Protein AF-A0A1D3K9M8-F1 (afdb_monomer)

Radius of gyration: 17.29 Å; Cα contacts (8 Å, |Δi|>4): 312; chains: 1; bounding box: 45×42×39 Å

Mean predicted aligned error: 8.44 Å

Organism: NCBI:txid1295141

Foldseek 3Di:
DAADPVCVVVVVVLLVVQVVVCVVCVVVQVVAKAWAPVHPDDDDALFWWAWDDDPDDPFPRIFGFHAWEQLQAAPRTIWTWTFDFHDQTDTDIDGNIMIGTDDPVSCVSRVVRNPQPGRVNDDQQQADADPDPVRGDHDHYHYDDPPDDHQYDQQHWDWDWDQDPVRDIDIDIDGDD

Solvent-accessible surface area (backbone atoms only — not comparable to full-atom values): 10064 Å² total; per-residue (Å²): 83,71,52,56,79,84,55,40,60,60,49,53,51,49,51,47,53,54,50,50,50,45,60,77,43,34,80,63,45,60,68,62,35,26,53,34,90,76,60,86,41,82,82,55,82,45,40,45,29,33,55,48,99,61,102,64,66,79,78,79,30,47,29,26,32,62,31,34,34,40,42,68,10,50,62,42,15,43,24,37,32,27,36,18,59,10,57,66,27,42,81,43,82,43,48,67,47,39,28,36,65,55,52,74,71,59,42,66,70,52,49,74,46,14,59,81,56,41,60,94,70,55,74,64,86,75,40,50,60,70,96,41,78,90,51,51,44,68,62,44,81,33,74,66,61,90,88,64,74,54,51,49,48,76,76,30,75,47,80,47,76,48,70,48,99,87,69,50,75,49,78,47,77,47,69,41,115

Structure (mmCIF, N/CA/C/O backbone):
data_AF-A0A1D3K9M8-F1
#
_entry.id   AF-A0A1D3K9M8-F1
#
loop_
_atom_site.group_PDB
_atom_site.id
_atom_site.type_symbol
_atom_site.label_atom_id
_atom_site.label_alt_id
_atom_site.label_comp_id
_atom_site.label_asym_id
_atom_site.label_entity_id
_atom_site.label_seq_id
_atom_site.pdbx_PDB_ins_code
_atom_site.Cartn_x
_atom_site.Cartn_y
_atom_site.Cartn_z
_atom_site.occupancy
_atom_site.B_iso_or_equiv
_atom_site.auth_seq_id
_atom_site.auth_comp_id
_atom_site.auth_asym_id
_atom_site.auth_atom_id
_atom_site.pdbx_PDB_model_num
ATOM 1 N N . MET A 1 1 ? 12.596 -3.470 9.517 1.00 48.28 1 MET A N 1
ATOM 2 C CA . MET A 1 1 ? 13.861 -2.695 9.542 1.00 48.28 1 MET A CA 1
ATOM 3 C C . MET A 1 1 ? 14.079 -2.084 8.164 1.00 48.28 1 MET A C 1
ATOM 5 O O . MET A 1 1 ? 13.479 -2.602 7.225 1.00 48.28 1 MET A O 1
ATOM 9 N N . PRO A 1 2 ? 14.874 -1.007 8.024 1.00 55.50 2 PRO A N 1
ATOM 10 C CA . PRO A 1 2 ? 15.234 -0.465 6.712 1.00 55.50 2 PRO A CA 1
ATOM 11 C C . PRO A 1 2 ? 15.871 -1.544 5.822 1.00 55.50 2 PRO A C 1
ATOM 13 O O . PRO A 1 2 ? 16.313 -2.582 6.325 1.00 55.50 2 PRO A O 1
ATOM 16 N N . LEU A 1 3 ? 15.891 -1.309 4.510 1.00 60.62 3 LEU A N 1
ATOM 17 C CA . LEU A 1 3 ? 16.725 -2.090 3.597 1.00 60.62 3 LEU A CA 1
ATOM 18 C C . LEU A 1 3 ? 18.196 -1.991 4.039 1.00 60.62 3 LEU A C 1
ATOM 20 O O . LEU A 1 3 ? 18.589 -1.012 4.677 1.00 60.62 3 LEU A O 1
ATOM 24 N N . ASP A 1 4 ? 18.988 -3.016 3.724 1.00 65.19 4 ASP A N 1
ATOM 25 C CA . ASP A 1 4 ? 20.449 -2.931 3.823 1.00 65.19 4 ASP A CA 1
ATOM 26 C C . ASP A 1 4 ? 20.938 -1.727 2.996 1.00 65.19 4 ASP A C 1
ATOM 28 O O . ASP A 1 4 ? 20.401 -1.465 1.916 1.00 65.19 4 ASP A O 1
ATOM 32 N N . GLU A 1 5 ? 21.940 -0.993 3.489 1.00 60.84 5 GLU A N 1
ATOM 33 C CA . GLU A 1 5 ? 22.517 0.173 2.808 1.00 60.84 5 GLU A CA 1
ATOM 34 C C . GLU A 1 5 ? 22.976 -0.155 1.380 1.00 60.84 5 GLU A C 1
ATOM 36 O O . GLU A 1 5 ? 22.892 0.702 0.502 1.00 60.84 5 GLU A O 1
ATOM 41 N N . THR A 1 6 ? 23.388 -1.402 1.123 1.00 64.44 6 THR A N 1
ATOM 42 C CA . THR A 1 6 ? 23.792 -1.860 -0.219 1.00 64.44 6 THR A CA 1
ATOM 43 C C . THR A 1 6 ? 22.633 -1.973 -1.213 1.00 64.44 6 THR A C 1
ATOM 45 O O . THR A 1 6 ? 22.817 -1.642 -2.379 1.00 64.44 6 THR A O 1
ATOM 48 N N . ASN A 1 7 ? 21.430 -2.339 -0.763 1.00 76.12 7 ASN A N 1
ATOM 49 C CA . ASN A 1 7 ? 20.249 -2.477 -1.631 1.00 76.12 7 ASN A CA 1
ATOM 50 C C . ASN A 1 7 ? 19.388 -1.204 -1.660 1.00 76.12 7 ASN A C 1
ATOM 52 O O . ASN A 1 7 ? 18.469 -1.078 -2.467 1.00 76.12 7 ASN A O 1
ATOM 56 N N . GLN A 1 8 ? 19.660 -0.253 -0.766 1.00 80.12 8 GLN A N 1
ATOM 57 C CA . GLN A 1 8 ? 18.887 0.979 -0.643 1.00 80.12 8 GLN A CA 1
ATOM 58 C C . GLN A 1 8 ? 19.004 1.860 -1.894 1.00 80.12 8 GLN A C 1
ATOM 60 O O . GLN A 1 8 ? 17.992 2.373 -2.359 1.00 80.12 8 GLN A O 1
ATOM 65 N N . ALA A 1 9 ? 20.209 2.018 -2.452 1.00 85.25 9 ALA A N 1
ATOM 66 C CA . ALA A 1 9 ? 20.423 2.860 -3.631 1.00 85.25 9 ALA A CA 1
ATOM 67 C C . ALA A 1 9 ? 19.705 2.307 -4.874 1.00 85.25 9 ALA A C 1
ATOM 69 O O . ALA A 1 9 ? 19.047 3.059 -5.589 1.00 85.25 9 ALA A O 1
ATOM 70 N N . GLU A 1 10 ? 19.772 0.990 -5.085 1.00 88.38 10 GLU A N 1
ATOM 71 C CA . GLU A 1 10 ? 19.070 0.312 -6.181 1.00 88.38 10 GLU A CA 1
ATOM 72 C C . GLU A 1 10 ? 17.550 0.433 -6.030 1.00 88.38 10 GLU A C 1
ATOM 74 O O . GLU A 1 10 ? 16.840 0.703 -6.999 1.00 88.38 10 GLU A O 1
ATOM 79 N N . PHE A 1 11 ? 17.039 0.298 -4.801 1.00 87.38 11 PHE A N 1
ATOM 80 C CA . PHE A 1 11 ? 15.617 0.482 -4.528 1.00 87.38 11 PHE A CA 1
ATOM 81 C C . PHE A 1 11 ? 15.156 1.922 -4.764 1.00 87.38 11 PHE A C 1
ATOM 83 O O . PHE A 1 11 ? 14.068 2.137 -5.294 1.00 87.38 11 PHE A O 1
ATOM 90 N N . ASP A 1 12 ? 15.967 2.910 -4.386 1.00 86.75 12 ASP A N 1
ATOM 91 C CA . ASP A 1 12 ? 15.656 4.325 -4.596 1.00 86.75 12 ASP A CA 1
ATOM 92 C C . ASP A 1 12 ? 15.648 4.677 -6.095 1.00 86.75 12 ASP A C 1
ATOM 94 O O . ASP A 1 12 ? 14.773 5.419 -6.561 1.00 86.75 12 ASP A O 1
ATOM 98 N N . GLU A 1 13 ? 16.571 4.103 -6.872 1.00 89.56 13 GLU A N 1
ATOM 99 C CA . GLU A 1 13 ? 16.583 4.234 -8.330 1.00 89.56 13 GLU A CA 1
ATOM 100 C C . GLU A 1 13 ? 15.340 3.588 -8.953 1.00 89.56 13 GLU A C 1
ATOM 102 O O . GLU A 1 13 ? 14.622 4.244 -9.711 1.00 89.56 13 GLU A O 1
ATOM 107 N N . LEU A 1 14 ? 15.016 2.348 -8.574 1.00 90.88 14 LEU A N 1
ATOM 108 C CA . LEU A 1 14 ? 13.815 1.653 -9.041 1.00 90.88 14 LEU A CA 1
ATOM 109 C C . LEU A 1 14 ? 12.536 2.416 -8.673 1.00 90.88 14 LEU A C 1
ATOM 111 O O . LEU A 1 14 ? 11.644 2.593 -9.502 1.00 90.88 14 LEU A O 1
ATOM 115 N N . HIS A 1 15 ? 12.446 2.916 -7.442 1.00 90.12 15 HIS A N 1
ATOM 116 C CA . HIS A 1 15 ? 11.332 3.748 -7.001 1.00 90.12 15 HIS A CA 1
ATOM 117 C C . HIS A 1 15 ? 11.178 4.991 -7.886 1.00 90.12 15 HIS A C 1
ATOM 119 O O . HIS A 1 15 ? 10.057 5.347 -8.258 1.00 90.12 15 HIS A O 1
ATOM 125 N N . THR A 1 16 ? 12.292 5.641 -8.232 1.00 89.56 16 THR A N 1
ATOM 126 C CA . THR A 1 16 ? 12.304 6.802 -9.128 1.00 89.56 16 THR A CA 1
ATOM 127 C C . THR A 1 16 ? 11.816 6.417 -10.522 1.00 89.56 16 THR A C 1
ATOM 129 O O . THR A 1 16 ? 10.932 7.081 -11.054 1.00 89.56 16 THR A O 1
ATOM 132 N N . GLN A 1 17 ? 12.292 5.302 -11.083 1.00 93.06 17 GLN A N 1
ATOM 133 C CA . GLN A 1 17 ? 11.834 4.803 -12.385 1.00 93.06 17 GLN A CA 1
ATOM 134 C C . GLN A 1 17 ? 10.319 4.539 -12.400 1.00 93.06 17 GLN A C 1
ATOM 136 O O . GLN A 1 17 ? 9.623 4.993 -13.306 1.00 93.06 17 GLN A O 1
ATOM 141 N N . ILE A 1 18 ? 9.787 3.876 -11.367 1.00 93.44 18 ILE A N 1
ATOM 142 C CA . ILE A 1 18 ? 8.344 3.618 -11.228 1.00 93.44 18 ILE A CA 1
ATOM 143 C C . ILE A 1 18 ? 7.564 4.932 -11.076 1.00 93.44 18 ILE A C 1
ATOM 145 O O . ILE A 1 18 ? 6.477 5.084 -11.633 1.00 93.44 18 ILE A O 1
ATOM 149 N N . HIS A 1 19 ? 8.095 5.896 -10.318 1.00 91.44 19 HIS A N 1
ATOM 150 C CA . HIS A 1 19 ? 7.472 7.209 -10.163 1.00 91.44 19 HIS A CA 1
ATOM 151 C C . HIS A 1 19 ? 7.347 7.940 -11.502 1.00 91.44 19 HIS A C 1
ATOM 153 O O . HIS A 1 19 ? 6.254 8.393 -11.843 1.00 91.44 19 HIS A O 1
ATOM 159 N N . GLU A 1 20 ? 8.440 8.018 -12.259 1.00 92.38 20 GLU A N 1
ATOM 160 C CA . GLU A 1 20 ? 8.474 8.663 -13.572 1.00 92.38 20 GLU A CA 1
ATOM 161 C C . GLU A 1 20 ? 7.566 7.944 -14.576 1.00 92.38 20 GLU A C 1
ATOM 163 O O . GLU A 1 20 ? 6.834 8.601 -15.312 1.00 92.38 20 GLU A O 1
ATOM 168 N N . ALA A 1 21 ? 7.522 6.608 -14.560 1.00 94.19 21 ALA A N 1
ATOM 169 C CA . ALA A 1 21 ? 6.607 5.834 -15.400 1.00 94.19 21 ALA A CA 1
ATOM 170 C C . ALA A 1 21 ? 5.132 6.138 -15.082 1.00 94.19 21 ALA A C 1
ATOM 172 O O . ALA A 1 21 ? 4.327 6.375 -15.984 1.00 94.19 21 ALA A O 1
ATOM 173 N N . ILE A 1 22 ? 4.770 6.205 -13.795 1.00 92.62 22 ILE A N 1
ATOM 174 C CA . ILE A 1 22 ? 3.417 6.602 -13.375 1.00 92.62 22 ILE A CA 1
ATOM 175 C C . ILE A 1 22 ? 3.104 8.035 -13.805 1.00 92.62 22 ILE A C 1
ATOM 177 O O . ILE A 1 22 ? 1.968 8.314 -14.184 1.00 92.62 22 ILE A O 1
ATOM 181 N N . HIS A 1 23 ? 4.080 8.941 -13.735 1.00 91.38 23 HIS A N 1
ATOM 182 C CA . HIS A 1 23 ? 3.896 10.328 -14.144 1.00 91.38 23 HIS A CA 1
ATOM 183 C C . HIS A 1 23 ? 3.704 10.458 -15.661 1.00 91.38 23 HIS A C 1
ATOM 185 O O . HIS A 1 23 ? 2.782 11.147 -16.100 1.00 91.38 23 HIS A O 1
ATOM 191 N N . ALA A 1 24 ? 4.518 9.758 -16.453 1.00 94.50 24 ALA A N 1
ATOM 192 C CA . ALA A 1 24 ? 4.426 9.739 -17.910 1.00 94.50 24 ALA A CA 1
ATOM 193 C C . ALA A 1 24 ? 3.059 9.227 -18.396 1.00 94.50 24 ALA A C 1
ATOM 195 O O . ALA A 1 24 ? 2.466 9.818 -19.297 1.00 94.50 24 ALA A O 1
ATOM 196 N N . ASP A 1 25 ? 2.522 8.197 -17.735 1.00 94.00 25 ASP A N 1
ATOM 197 C CA . ASP A 1 25 ? 1.236 7.576 -18.073 1.00 94.00 25 ASP A CA 1
ATOM 198 C C . ASP A 1 25 ? 0.101 7.974 -17.110 1.00 94.00 25 ASP A C 1
ATOM 200 O O . ASP A 1 25 ? -0.849 7.210 -16.899 1.00 94.00 25 ASP A O 1
ATOM 204 N N . HIS A 1 26 ? 0.172 9.168 -16.507 1.00 90.00 26 HIS A N 1
ATOM 205 C CA . HIS A 1 26 ? -0.709 9.568 -15.402 1.00 90.00 26 HIS A CA 1
ATOM 206 C C . HIS A 1 26 ? -2.202 9.387 -15.701 1.00 90.00 26 HIS A C 1
ATOM 208 O O . HIS A 1 26 ? -2.918 8.810 -14.888 1.00 90.00 26 HIS A O 1
ATOM 214 N N . GLU A 1 27 ? -2.682 9.814 -16.870 1.00 90.25 27 GLU A N 1
ATOM 215 C CA . GLU A 1 27 ? -4.104 9.706 -17.234 1.00 90.25 27 GLU A CA 1
ATOM 216 C C . GLU A 1 27 ? -4.606 8.252 -17.222 1.00 90.25 27 GLU A C 1
ATOM 218 O O . GLU A 1 27 ? -5.734 7.964 -16.814 1.00 90.25 27 GLU A O 1
ATOM 223 N N . ILE A 1 28 ? -3.746 7.312 -17.615 1.00 91.62 28 ILE A N 1
ATOM 224 C CA . ILE A 1 28 ? -4.062 5.883 -17.654 1.00 91.62 28 ILE A CA 1
ATOM 225 C C . ILE A 1 28 ? -3.899 5.259 -16.267 1.00 91.62 28 ILE A C 1
ATOM 227 O O . ILE A 1 28 ? -4.730 4.445 -15.858 1.00 91.62 28 ILE A O 1
ATOM 231 N N . ARG A 1 29 ? -2.848 5.629 -15.526 1.00 90.94 29 ARG A N 1
ATOM 232 C CA . ARG A 1 29 ? -2.549 5.068 -14.199 1.00 90.94 29 ARG A CA 1
ATOM 233 C C . ARG A 1 29 ? -3.500 5.597 -13.122 1.00 90.94 29 ARG A C 1
ATOM 235 O O . ARG A 1 29 ? -3.929 4.814 -12.278 1.00 90.94 29 ARG A O 1
ATOM 242 N N . TRP A 1 30 ? -3.909 6.867 -13.184 1.00 88.88 30 TRP A N 1
ATOM 243 C CA . TRP A 1 30 ? -4.901 7.485 -12.288 1.00 88.88 30 TRP A CA 1
ATOM 244 C C . TRP A 1 30 ? -6.249 6.769 -12.367 1.00 88.88 30 TRP A C 1
ATOM 246 O O . TRP A 1 30 ? -6.792 6.347 -11.343 1.00 88.88 30 TRP A O 1
ATOM 256 N N . MET A 1 31 ? -6.690 6.537 -13.610 1.00 89.69 31 MET A N 1
ATOM 257 C CA . MET A 1 31 ? -7.368 5.328 -14.072 1.00 89.69 31 MET A CA 1
ATOM 258 C C . MET A 1 31 ? -7.638 4.279 -13.005 1.00 89.69 31 MET A C 1
ATOM 260 O O . MET A 1 31 ? -8.760 4.045 -12.583 1.00 89.69 31 MET A O 1
ATOM 264 N N . GLN A 1 32 ? -6.550 3.623 -12.624 1.00 90.19 32 GLN A N 1
ATOM 265 C CA . GLN A 1 32 ? -6.484 2.338 -11.949 1.00 90.19 32 GLN A CA 1
ATOM 266 C C . GLN A 1 32 ? -6.299 2.455 -10.442 1.00 90.19 32 GLN A C 1
ATOM 268 O O . GLN A 1 32 ? -6.230 1.435 -9.764 1.00 90.19 32 GLN A O 1
ATOM 273 N N . THR A 1 33 ? -6.234 3.677 -9.921 1.00 91.69 33 THR A N 1
ATOM 274 C CA . THR A 1 33 ? -5.966 3.901 -8.506 1.00 91.69 33 THR A CA 1
ATOM 275 C C . THR A 1 33 ? -7.029 3.291 -7.596 1.00 91.69 33 THR A C 1
ATOM 277 O O . THR A 1 33 ? -8.213 3.199 -7.935 1.00 91.69 33 THR A O 1
ATOM 280 N N . VAL A 1 34 ? -6.577 2.879 -6.414 1.00 91.81 34 VAL A N 1
ATOM 281 C CA . VAL A 1 34 ? -7.414 2.431 -5.296 1.00 91.81 34 VAL A CA 1
ATOM 282 C C . VAL A 1 34 ? -7.214 3.366 -4.102 1.00 91.81 34 VAL A C 1
ATOM 284 O O . VAL A 1 34 ? -6.236 4.116 -4.034 1.00 91.81 34 VAL A O 1
ATOM 287 N N . GLY A 1 35 ? -8.148 3.345 -3.154 1.00 87.00 35 GLY A N 1
ATOM 288 C CA . GLY A 1 35 ? -8.148 4.264 -2.014 1.00 87.00 35 GLY A CA 1
ATOM 289 C C . GLY A 1 35 ? -8.643 5.671 -2.369 1.00 87.00 35 GLY A C 1
ATOM 290 O O . GLY A 1 35 ? -9.438 5.860 -3.292 1.00 87.00 35 GLY A O 1
ATOM 291 N N . GLY A 1 36 ? -8.200 6.665 -1.597 1.00 77.06 36 GLY A N 1
ATOM 292 C CA . GLY A 1 36 ? -8.679 8.046 -1.681 1.00 77.06 36 GLY A CA 1
ATOM 293 C C . GLY A 1 36 ? -10.159 8.219 -1.306 1.00 77.06 36 GLY A C 1
ATOM 294 O O . GLY A 1 36 ? -10.829 7.300 -0.838 1.00 77.06 36 GLY A O 1
ATOM 295 N N . PHE A 1 37 ? -10.689 9.427 -1.516 1.00 60.97 37 PHE A N 1
ATOM 296 C CA . PHE A 1 37 ? -12.097 9.747 -1.233 1.00 60.97 37 PHE A CA 1
ATOM 297 C C . PHE A 1 37 ? -13.076 9.249 -2.307 1.00 60.97 37 PHE A C 1
ATOM 299 O O . PHE A 1 37 ? -14.275 9.171 -2.051 1.00 60.97 37 PHE A O 1
ATOM 306 N N . SER A 1 38 ? -12.595 8.923 -3.512 1.00 53.56 38 SER A N 1
ATOM 307 C CA . SER A 1 38 ? -13.452 8.586 -4.655 1.00 53.56 38 SER A CA 1
ATOM 308 C C . SER A 1 38 ? -13.837 7.105 -4.735 1.00 53.56 38 SER A C 1
ATOM 310 O O . SER A 1 38 ? -14.832 6.810 -5.389 1.00 53.56 38 SER A O 1
ATOM 312 N N . GLY A 1 39 ? -13.114 6.191 -4.070 1.00 56.97 39 GLY A N 1
ATOM 313 C CA . GLY A 1 39 ? -13.569 4.845 -3.671 1.00 56.97 39 GLY A CA 1
ATOM 314 C C . GLY A 1 39 ? -14.194 3.929 -4.736 1.00 56.97 39 GLY A C 1
ATOM 315 O O . GLY A 1 39 ? -14.840 2.949 -4.379 1.00 56.97 39 GLY A O 1
ATOM 316 N N . ARG A 1 40 ? -14.057 4.209 -6.039 1.00 64.75 40 ARG A N 1
ATOM 317 C CA . ARG A 1 40 ? -14.766 3.442 -7.084 1.00 64.75 40 ARG A CA 1
ATOM 318 C C . ARG A 1 40 ? -14.198 2.040 -7.308 1.00 64.75 40 ARG A C 1
ATOM 320 O O . ARG A 1 40 ? -14.829 1.250 -8.003 1.00 64.75 40 ARG A O 1
ATOM 327 N N . ARG A 1 41 ? -13.004 1.747 -6.787 1.00 84.06 41 ARG A N 1
ATOM 328 C CA . ARG A 1 41 ? -12.267 0.503 -7.032 1.00 84.06 41 ARG A CA 1
ATOM 329 C C . ARG A 1 41 ? -11.736 -0.051 -5.725 1.00 84.06 41 ARG A C 1
ATOM 331 O O . ARG A 1 41 ? -11.208 0.699 -4.906 1.00 84.06 41 ARG A O 1
ATOM 338 N N . MET A 1 42 ? -11.883 -1.360 -5.569 1.00 88.69 42 MET A N 1
ATOM 339 C CA . MET A 1 42 ? -11.387 -2.089 -4.412 1.00 88.69 42 MET A CA 1
ATOM 340 C C . MET A 1 42 ? -10.045 -2.741 -4.752 1.00 88.69 42 MET A C 1
ATOM 342 O O . MET A 1 42 ? -9.887 -3.232 -5.872 1.00 88.69 42 MET A O 1
ATOM 346 N N . PRO A 1 43 ? -9.081 -2.730 -3.822 1.00 94.06 43 PRO A N 1
ATOM 347 C CA . PRO A 1 43 ? -7.828 -3.451 -3.987 1.00 94.06 43 PRO A CA 1
ATOM 348 C C . PRO A 1 43 ? -8.050 -4.961 -3.882 1.00 94.06 43 PRO A C 1
ATOM 350 O O . PRO A 1 43 ? -9.072 -5.423 -3.374 1.00 94.06 43 PRO A O 1
ATOM 353 N N . GLU A 1 44 ? -7.036 -5.718 -4.284 1.00 95.12 44 GLU A N 1
ATOM 354 C CA . GLU A 1 44 ? -6.942 -7.155 -4.026 1.00 95.12 44 GLU A CA 1
ATOM 355 C C . GLU A 1 44 ? -5.940 -7.425 -2.899 1.00 95.12 44 GLU A C 1
ATOM 357 O O . GLU A 1 44 ? -4.989 -6.661 -2.694 1.00 95.12 44 GLU A O 1
ATOM 362 N N . GLN A 1 45 ? -6.150 -8.506 -2.146 1.00 95.88 45 GLN A N 1
ATOM 363 C CA . GLN A 1 45 ? -5.215 -8.909 -1.099 1.00 95.88 45 GLN A CA 1
ATOM 364 C C . GLN A 1 45 ? -3.883 -9.312 -1.734 1.00 95.88 45 GLN A C 1
ATOM 366 O O . GLN A 1 45 ? -3.855 -10.095 -2.678 1.00 95.88 45 GLN A O 1
ATOM 371 N N . GLY A 1 46 ? -2.780 -8.755 -1.234 1.00 96.69 46 GLY A N 1
ATOM 372 C CA . GLY A 1 46 ? -1.448 -8.961 -1.803 1.00 96.69 46 GLY A CA 1
ATOM 373 C C . GLY A 1 46 ? -1.122 -8.094 -3.021 1.00 96.69 46 GLY A C 1
ATOM 374 O O . GLY A 1 46 ? -0.015 -8.193 -3.545 1.00 96.69 46 GLY A O 1
ATOM 375 N N . MET A 1 47 ? -2.031 -7.217 -3.461 1.00 97.12 47 MET A N 1
ATOM 376 C CA . MET A 1 47 ? -1.764 -6.289 -4.561 1.00 97.12 47 MET A CA 1
ATOM 377 C C . MET A 1 47 ? -0.588 -5.373 -4.211 1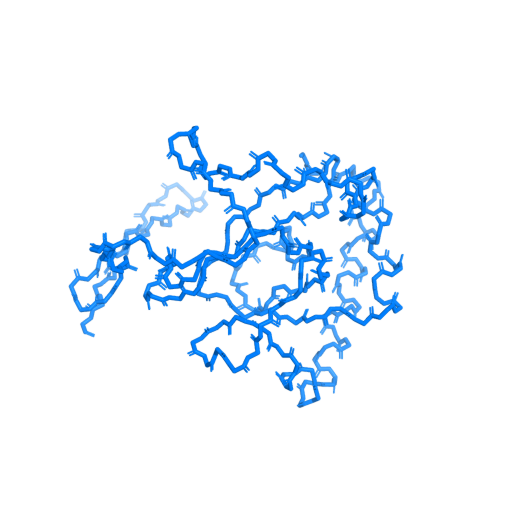.00 97.12 47 MET A C 1
ATOM 379 O O . MET A 1 47 ? -0.632 -4.669 -3.204 1.00 97.12 47 MET A O 1
ATOM 383 N N . PHE A 1 48 ? 0.443 -5.348 -5.053 1.00 97.00 48 PHE A N 1
ATOM 384 C CA . PHE A 1 48 ? 1.537 -4.389 -4.931 1.00 97.00 48 PHE A CA 1
ATOM 385 C C . PHE A 1 48 ? 1.091 -3.012 -5.413 1.00 97.00 48 PHE A C 1
ATOM 387 O O . PHE A 1 48 ? 0.489 -2.862 -6.478 1.00 97.00 48 PHE A O 1
ATOM 394 N N . VAL A 1 49 ? 1.404 -1.996 -4.621 1.00 95.56 49 VAL A N 1
ATOM 395 C CA . VAL A 1 49 ? 1.009 -0.619 -4.864 1.00 95.56 49 VAL A CA 1
ATOM 396 C C . VAL A 1 49 ? 2.139 0.347 -4.536 1.00 95.56 49 VAL A C 1
ATOM 398 O O . VAL A 1 49 ? 2.957 0.117 -3.641 1.00 95.56 49 VAL A O 1
ATOM 401 N N . LYS A 1 50 ? 2.119 1.486 -5.223 1.00 93.31 50 LYS A N 1
ATOM 402 C CA . LYS A 1 50 ? 2.854 2.685 -4.843 1.00 93.31 50 LYS A CA 1
ATOM 403 C C . LYS A 1 50 ? 1.891 3.713 -4.253 1.00 93.31 50 LYS A C 1
ATOM 405 O O . LYS A 1 50 ? 0.883 4.063 -4.865 1.00 93.31 50 LYS A O 1
ATOM 410 N N . THR A 1 51 ? 2.213 4.260 -3.091 1.00 89.00 51 THR A N 1
ATOM 411 C CA . THR A 1 51 ? 1.498 5.391 -2.504 1.00 89.00 51 THR A CA 1
ATOM 412 C C . THR A 1 51 ? 1.596 6.607 -3.427 1.00 89.00 51 THR A C 1
ATOM 414 O O . THR A 1 51 ? 2.673 6.933 -3.953 1.00 89.00 51 THR A O 1
ATOM 417 N N . GLY A 1 52 ? 0.477 7.303 -3.604 1.00 76.62 52 GLY A N 1
ATOM 418 C CA . GLY A 1 52 ? 0.420 8.596 -4.275 1.00 76.62 52 GLY A CA 1
ATOM 419 C C . GLY A 1 52 ? 1.237 9.671 -3.551 1.00 76.62 52 GLY A C 1
ATOM 420 O O . GLY A 1 52 ? 1.812 9.402 -2.495 1.00 76.62 52 GLY A O 1
ATOM 421 N N . PRO A 1 53 ? 1.328 10.882 -4.121 1.00 64.06 53 PRO A N 1
ATOM 422 C CA . PRO A 1 53 ? 2.145 11.951 -3.563 1.00 64.06 53 PRO A CA 1
ATOM 423 C C . PRO A 1 53 ? 1.701 12.289 -2.134 1.00 64.06 53 PRO A C 1
ATOM 425 O O . PRO A 1 53 ? 0.580 12.731 -1.896 1.00 64.06 53 PRO A O 1
ATOM 428 N N . HIS A 1 54 ? 2.600 12.079 -1.179 1.00 62.06 54 HIS A N 1
ATOM 429 C CA . HIS A 1 54 ? 2.519 12.588 0.184 1.00 62.06 54 HIS A CA 1
ATOM 430 C C . HIS A 1 54 ? 3.890 13.174 0.523 1.00 62.06 54 HIS A C 1
ATOM 432 O O . HIS A 1 54 ? 4.904 12.701 0.018 1.00 62.06 54 HIS A O 1
ATOM 438 N N . GLY A 1 55 ? 3.936 14.247 1.314 1.00 44.62 55 GLY A N 1
ATOM 439 C CA . GLY A 1 55 ? 5.171 15.002 1.588 1.00 44.62 55 GLY A CA 1
ATOM 440 C C . GLY A 1 55 ? 6.223 14.261 2.430 1.00 44.62 55 GLY A C 1
ATOM 441 O O . GLY A 1 55 ? 7.094 14.909 3.003 1.00 44.62 55 GLY A O 1
ATOM 442 N N . GLY A 1 56 ? 6.111 12.936 2.569 1.00 49.75 56 GLY A N 1
ATOM 443 C CA . GLY A 1 56 ? 6.978 12.084 3.374 1.00 49.75 56 GLY A CA 1
ATOM 444 C C . GLY A 1 56 ? 8.067 11.369 2.570 1.00 49.75 56 GLY A C 1
ATOM 445 O O . GLY A 1 56 ? 8.079 11.363 1.342 1.00 49.75 56 GLY A O 1
ATOM 446 N N . SER A 1 57 ? 9.001 10.763 3.306 1.00 53.75 57 SER A N 1
ATOM 447 C CA . SER A 1 57 ? 10.137 9.987 2.791 1.00 53.75 57 SER A CA 1
ATOM 448 C C . SER A 1 57 ? 9.732 8.969 1.712 1.00 53.75 57 SER A C 1
ATOM 450 O O . SER A 1 57 ? 8.704 8.308 1.840 1.00 53.75 57 SER A O 1
ATOM 452 N N . MET A 1 58 ? 10.597 8.755 0.707 1.00 61.91 58 MET A N 1
ATOM 453 C CA . MET A 1 58 ? 10.485 7.630 -0.245 1.00 61.91 58 MET A CA 1
ATOM 454 C C . MET A 1 58 ? 10.446 6.264 0.469 1.00 61.91 58 MET A C 1
ATOM 456 O O . MET A 1 58 ? 9.971 5.270 -0.076 1.00 61.91 58 MET A O 1
ATOM 460 N N . ARG A 1 59 ? 10.909 6.211 1.724 1.00 61.50 59 ARG A N 1
ATOM 461 C CA . ARG A 1 59 ? 10.819 5.036 2.589 1.00 61.50 59 ARG A CA 1
ATOM 462 C C . ARG A 1 59 ? 9.359 4.787 2.969 1.00 61.50 59 ARG A C 1
ATOM 464 O O . ARG A 1 59 ? 8.754 5.582 3.680 1.00 61.50 59 ARG A O 1
ATOM 471 N N . GLY A 1 60 ? 8.817 3.652 2.534 1.00 72.44 60 GLY A N 1
ATOM 472 C CA . GLY A 1 60 ? 7.423 3.282 2.799 1.00 72.44 60 GLY A CA 1
ATOM 473 C C . GLY A 1 60 ? 6.433 3.779 1.745 1.00 72.44 60 GLY A C 1
ATOM 474 O O . GLY A 1 60 ? 5.254 3.951 2.044 1.00 72.44 60 GLY A O 1
ATOM 475 N N . SER A 1 61 ? 6.893 4.019 0.514 1.00 84.12 61 SER A N 1
ATOM 476 C CA . SER A 1 61 ? 6.016 4.378 -0.603 1.00 84.12 61 SER A CA 1
ATOM 477 C C . SER A 1 61 ? 5.603 3.189 -1.474 1.00 84.12 61 SER A C 1
ATOM 479 O O . SER A 1 61 ? 4.580 3.274 -2.137 1.00 84.12 61 SER A O 1
ATOM 481 N N . ILE A 1 62 ? 6.348 2.080 -1.481 1.00 91.31 62 ILE A N 1
ATOM 482 C CA . ILE A 1 62 ? 5.999 0.855 -2.223 1.00 91.31 62 ILE A CA 1
ATOM 483 C C . ILE A 1 62 ? 5.766 -0.284 -1.236 1.00 91.31 62 ILE A C 1
ATOM 485 O O . ILE A 1 62 ? 6.558 -0.491 -0.312 1.00 91.31 62 ILE A O 1
ATOM 489 N N . GLY A 1 63 ? 4.667 -1.008 -1.411 1.00 93.69 63 GLY A N 1
ATOM 490 C CA . GLY A 1 63 ? 4.276 -2.120 -0.552 1.00 93.69 63 GLY A CA 1
ATOM 491 C C . GLY A 1 63 ? 3.162 -2.952 -1.167 1.00 93.69 63 GLY A C 1
ATOM 492 O O . GLY A 1 63 ? 2.616 -2.579 -2.199 1.00 93.69 63 GLY A O 1
ATOM 493 N N . TRP A 1 64 ? 2.802 -4.060 -0.531 1.00 96.06 64 TRP A N 1
ATOM 494 C CA . TRP A 1 64 ? 1.632 -4.853 -0.907 1.00 96.06 64 TRP A CA 1
ATOM 495 C C . TRP A 1 64 ? 0.508 -4.728 0.127 1.00 96.06 64 TRP A C 1
ATOM 497 O O . TRP A 1 64 ? 0.762 -4.533 1.319 1.00 96.06 64 TRP A O 1
ATOM 507 N N . VAL A 1 65 ? -0.748 -4.795 -0.327 1.00 96.81 65 VAL A N 1
ATOM 508 C CA . VAL A 1 65 ? -1.934 -4.584 0.520 1.00 96.81 65 VAL A CA 1
ATOM 509 C C . VAL A 1 65 ? -2.216 -5.822 1.372 1.00 96.81 65 VAL A C 1
ATOM 511 O O . VAL A 1 65 ? -2.629 -6.859 0.858 1.00 96.81 65 VAL A O 1
ATOM 514 N N . ALA A 1 66 ? -2.038 -5.712 2.687 1.00 96.00 66 ALA A N 1
ATOM 515 C CA . ALA A 1 66 ? -2.295 -6.801 3.628 1.00 96.00 66 ALA A CA 1
ATOM 516 C C . ALA A 1 66 ? -3.766 -6.860 4.069 1.00 96.00 66 ALA A C 1
ATOM 518 O O . ALA 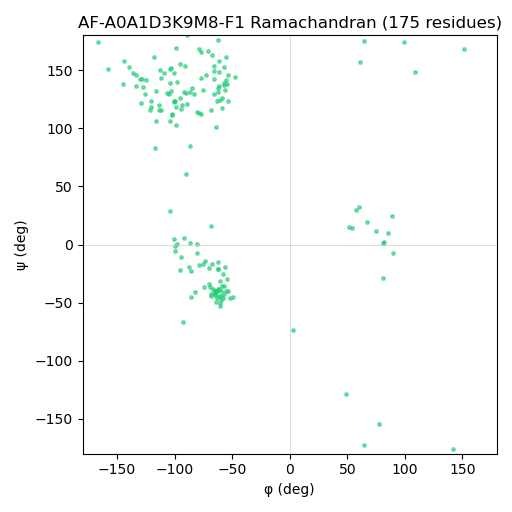A 1 66 ? -4.381 -7.928 4.117 1.00 96.00 66 ALA A O 1
ATOM 519 N N . GLN A 1 67 ? -4.330 -5.693 4.390 1.00 96.69 67 GLN A N 1
ATOM 520 C CA . GLN A 1 67 ? -5.682 -5.527 4.923 1.00 96.69 67 GLN A CA 1
ATOM 521 C C . GLN A 1 67 ? -6.178 -4.103 4.656 1.00 96.69 67 GLN A C 1
ATOM 523 O O . GLN A 1 67 ? -5.390 -3.159 4.624 1.00 96.69 67 GLN A O 1
ATOM 528 N N . VAL A 1 68 ? -7.490 -3.938 4.518 1.00 95.31 68 VAL A N 1
ATOM 529 C CA . VAL A 1 68 ? -8.166 -2.646 4.406 1.00 95.31 68 VAL A CA 1
ATOM 530 C C . VAL A 1 68 ? -9.314 -2.592 5.404 1.00 95.31 68 VAL A C 1
ATOM 532 O O . VAL A 1 68 ? -10.235 -3.405 5.367 1.00 95.31 68 VAL A O 1
ATOM 535 N N . ARG A 1 69 ? -9.284 -1.600 6.293 1.00 93.69 69 ARG A N 1
ATOM 536 C CA . ARG A 1 69 ? -10.392 -1.300 7.204 1.00 93.69 69 ARG A CA 1
ATOM 537 C C . ARG A 1 69 ? -11.189 -0.141 6.618 1.00 93.69 69 ARG A C 1
ATOM 539 O O . ARG A 1 69 ? -10.743 1.009 6.643 1.00 93.69 69 ARG A O 1
ATOM 546 N N . LEU A 1 70 ? -12.330 -0.463 6.025 1.00 90.94 70 LEU A N 1
ATOM 547 C CA . LEU A 1 70 ? -13.169 0.468 5.278 1.00 90.94 70 LEU A CA 1
ATOM 548 C C . LEU A 1 70 ? -13.673 1.574 6.200 1.00 90.94 70 LEU A C 1
ATOM 550 O O . LEU A 1 70 ? -14.086 1.292 7.320 1.00 90.94 70 LEU A O 1
ATOM 554 N N . LYS A 1 71 ? -13.609 2.828 5.741 1.00 88.44 71 LYS A N 1
ATOM 555 C CA . LYS A 1 71 ? -14.070 4.041 6.453 1.00 88.44 71 LYS A CA 1
ATOM 556 C C . LYS A 1 71 ? -13.508 4.259 7.866 1.00 88.44 71 LYS A C 1
ATOM 558 O O . LYS A 1 71 ? -14.006 5.103 8.607 1.00 88.44 71 LYS A O 1
ATOM 563 N N . GLN A 1 72 ? -12.453 3.536 8.236 1.00 88.94 72 GLN A N 1
ATOM 564 C CA . GLN A 1 72 ? -11.830 3.591 9.563 1.00 88.94 72 GLN A CA 1
ATOM 565 C C . GLN A 1 72 ? -10.548 4.445 9.601 1.00 88.94 72 GLN A C 1
ATOM 567 O O . GLN A 1 72 ? -9.860 4.497 10.622 1.00 88.94 72 GLN A O 1
ATOM 572 N N . GLY A 1 73 ? -10.199 5.101 8.493 1.00 85.25 73 GLY A N 1
ATOM 573 C CA . GLY A 1 73 ? -9.087 6.040 8.367 1.00 85.25 73 GLY A CA 1
ATOM 574 C C . GLY A 1 73 ? -9.484 7.482 8.696 1.00 85.25 73 GLY A C 1
ATOM 575 O O . GLY A 1 73 ? -10.633 7.786 9.019 1.00 85.25 73 GLY A O 1
ATOM 576 N N . GLN A 1 74 ? -8.516 8.397 8.604 1.00 79.75 74 GLN A N 1
ATOM 577 C CA . GLN A 1 74 ? -8.761 9.829 8.790 1.00 79.75 74 GLN A CA 1
ATOM 578 C C . GLN A 1 74 ? -9.821 10.348 7.807 1.00 79.75 74 GLN A C 1
ATOM 580 O O . GLN A 1 74 ? -9.811 9.979 6.632 1.00 79.75 74 GLN A O 1
ATOM 585 N N . PHE A 1 75 ? -10.721 11.207 8.285 1.00 79.50 75 PHE A N 1
ATOM 586 C CA . PHE A 1 75 ? -11.824 11.808 7.519 1.00 79.50 75 PHE A CA 1
ATOM 587 C C . PHE A 1 75 ? -12.770 10.779 6.883 1.00 79.50 75 PHE A C 1
ATOM 589 O O . PHE A 1 75 ? -13.328 11.017 5.815 1.00 79.50 75 PHE A O 1
ATOM 596 N N . GLY A 1 76 ? -12.913 9.604 7.504 1.00 82.19 76 GLY A N 1
ATOM 597 C CA . GLY A 1 76 ? -13.724 8.518 6.950 1.00 82.19 76 GLY A CA 1
ATOM 598 C C . GLY A 1 76 ? -13.141 7.918 5.667 1.00 82.19 76 GLY A C 1
ATOM 599 O O . GLY A 1 76 ? -13.862 7.281 4.900 1.00 82.19 76 GLY A O 1
ATOM 600 N N . SER A 1 77 ? -11.847 8.120 5.403 1.00 86.06 77 SER A N 1
ATOM 601 C CA . SER A 1 77 ? -11.137 7.362 4.372 1.00 86.06 77 SER A CA 1
ATOM 602 C C . SER A 1 77 ? -11.012 5.893 4.773 1.00 86.06 77 SER A C 1
ATOM 604 O O . SER A 1 77 ? -11.176 5.522 5.937 1.00 86.06 77 SER A O 1
ATOM 606 N N . ASP A 1 78 ? -10.715 5.040 3.805 1.00 90.38 78 ASP A N 1
ATOM 607 C CA . ASP A 1 78 ? -10.338 3.665 4.101 1.00 90.38 78 ASP A CA 1
ATOM 608 C C . ASP A 1 78 ? -8.927 3.635 4.691 1.00 90.38 78 ASP A C 1
ATOM 610 O O . ASP A 1 78 ? -8.056 4.436 4.339 1.00 90.38 78 ASP A O 1
ATOM 614 N N . ASN A 1 79 ? -8.711 2.702 5.608 1.00 90.56 79 ASN A N 1
ATOM 615 C CA . ASN A 1 79 ? -7.448 2.532 6.292 1.00 90.56 79 ASN A CA 1
ATOM 616 C C . ASN A 1 79 ? -6.707 1.317 5.727 1.00 90.56 79 ASN A C 1
ATOM 618 O O . ASN A 1 79 ? -7.095 0.176 5.982 1.00 90.56 79 ASN A O 1
ATOM 622 N N . TYR A 1 80 ? -5.660 1.562 4.951 1.00 93.50 80 TYR A N 1
ATOM 623 C CA . TYR A 1 80 ? -4.864 0.535 4.289 1.00 93.50 80 TYR A CA 1
ATOM 624 C C . TYR A 1 80 ? -3.712 0.113 5.191 1.00 93.50 80 TYR A C 1
ATOM 626 O O . TYR A 1 80 ? -2.957 0.948 5.679 1.00 93.50 80 TYR A O 1
ATOM 634 N N . ILE A 1 81 ? -3.542 -1.188 5.380 1.00 94.31 81 ILE A N 1
ATOM 635 C CA . ILE A 1 81 ? -2.355 -1.762 6.004 1.00 94.31 81 ILE A CA 1
ATOM 636 C C . ILE A 1 81 ? -1.505 -2.330 4.877 1.00 94.31 81 ILE A C 1
ATOM 638 O O . ILE A 1 81 ? -1.895 -3.303 4.228 1.00 94.31 81 ILE A O 1
ATOM 642 N N . LEU A 1 82 ? -0.358 -1.703 4.633 1.00 94.06 82 LEU A N 1
ATOM 643 C CA . LEU A 1 82 ? 0.601 -2.138 3.626 1.00 94.06 82 LEU A CA 1
ATOM 644 C C . LEU A 1 82 ? 1.786 -2.812 4.302 1.00 94.06 82 LEU A C 1
ATOM 646 O O . LEU A 1 82 ? 2.284 -2.308 5.307 1.00 94.06 82 LEU A O 1
ATOM 650 N N . CYS A 1 83 ? 2.273 -3.912 3.736 1.00 93.00 83 CYS A N 1
ATOM 651 C CA . CYS A 1 83 ? 3.618 -4.385 4.031 1.00 93.00 83 CYS A CA 1
ATOM 652 C C . CYS A 1 83 ? 4.580 -3.723 3.048 1.00 93.00 83 CYS A C 1
ATOM 654 O O . CYS A 1 83 ? 4.412 -3.863 1.840 1.00 93.00 83 CYS A O 1
ATOM 656 N N . HIS A 1 84 ? 5.562 -2.983 3.545 1.00 90.50 84 HIS A N 1
ATOM 657 C CA . HIS A 1 84 ? 6.562 -2.300 2.733 1.00 90.50 84 HIS A CA 1
ATOM 658 C C . HIS A 1 84 ? 7.842 -3.109 2.584 1.00 90.50 84 HIS A C 1
ATOM 660 O O . HIS A 1 84 ? 8.193 -3.898 3.466 1.00 90.50 84 HIS A O 1
ATOM 666 N N . ALA A 1 85 ? 8.563 -2.824 1.498 1.00 83.25 85 ALA A N 1
ATOM 667 C CA . ALA A 1 85 ? 9.913 -3.319 1.263 1.00 83.25 85 ALA A CA 1
ATOM 668 C C . ALA A 1 85 ? 10.846 -2.985 2.444 1.00 83.25 85 ALA A C 1
ATOM 670 O O . ALA A 1 85 ? 10.711 -1.945 3.103 1.00 83.25 85 ALA A O 1
ATOM 671 N N . GLY A 1 86 ? 11.786 -3.883 2.729 1.00 77.56 86 GLY A N 1
ATOM 672 C CA . GLY A 1 86 ? 12.680 -3.804 3.881 1.00 77.56 86 GLY A CA 1
ATOM 673 C C . GLY A 1 86 ? 13.128 -5.179 4.364 1.00 77.56 86 GLY A C 1
ATOM 674 O O . GLY A 1 86 ? 12.551 -6.201 3.993 1.00 77.56 86 GLY A O 1
ATOM 675 N N . ASN A 1 87 ? 14.129 -5.210 5.248 1.00 69.81 87 ASN A N 1
ATOM 676 C CA . ASN A 1 87 ? 14.607 -6.457 5.847 1.00 69.81 87 ASN A CA 1
ATOM 677 C C . ASN A 1 87 ? 13.495 -7.107 6.702 1.00 69.81 87 ASN A C 1
ATOM 679 O O . ASN A 1 87 ? 13.214 -6.650 7.819 1.00 69.81 87 ASN A O 1
ATOM 683 N N . GLY A 1 88 ? 12.842 -8.126 6.130 1.00 67.44 88 GLY A N 1
ATOM 684 C CA . GLY A 1 88 ? 11.715 -8.868 6.704 1.00 67.44 88 GLY A CA 1
ATOM 685 C C . GLY A 1 88 ? 10.331 -8.253 6.471 1.00 67.44 88 GLY A C 1
ATOM 686 O O . GLY A 1 88 ? 9.373 -8.708 7.099 1.00 67.44 88 GLY A O 1
ATOM 687 N N . GLY A 1 89 ? 10.228 -7.224 5.620 1.00 75.62 89 GLY A N 1
ATOM 688 C CA . GLY A 1 89 ? 9.014 -6.433 5.411 1.00 75.62 89 GLY A CA 1
ATOM 689 C C . GLY A 1 89 ? 8.527 -5.721 6.681 1.00 75.62 89 GLY A C 1
ATOM 690 O O . GLY A 1 89 ? 8.836 -6.103 7.813 1.00 75.62 89 GLY A O 1
ATOM 691 N N . TRP A 1 90 ? 7.761 -4.644 6.541 1.00 84.88 90 TRP A N 1
ATOM 692 C CA . TRP A 1 90 ? 7.171 -3.993 7.714 1.00 84.88 90 TRP A CA 1
ATOM 693 C C . TRP A 1 90 ? 5.794 -3.427 7.419 1.00 84.88 90 TRP A C 1
ATOM 695 O O . TRP A 1 90 ? 5.553 -2.857 6.360 1.00 84.88 90 TRP A O 1
ATO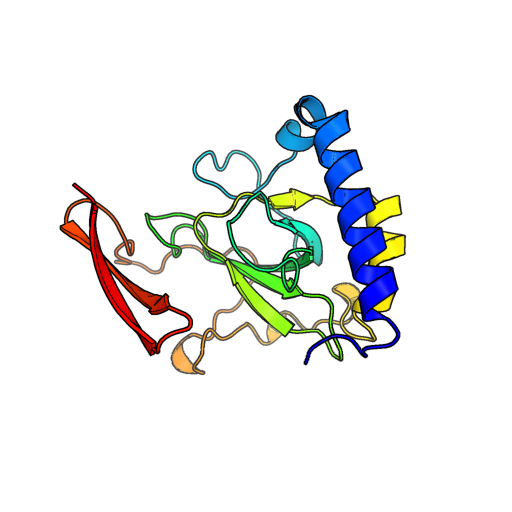M 705 N N . LEU A 1 91 ? 4.881 -3.616 8.369 1.00 88.81 91 LEU A N 1
ATOM 706 C CA . LEU A 1 91 ? 3.502 -3.179 8.232 1.00 88.81 91 LEU A CA 1
ATOM 707 C C . LEU A 1 91 ? 3.384 -1.704 8.606 1.00 88.81 91 LEU A C 1
ATOM 709 O O . LEU A 1 91 ? 3.828 -1.297 9.681 1.00 88.81 91 LEU A O 1
ATOM 713 N N . MET A 1 92 ? 2.749 -0.925 7.737 1.00 88.69 92 MET A N 1
ATOM 714 C CA . MET A 1 92 ? 2.389 0.460 7.993 1.00 88.69 92 MET A CA 1
ATOM 715 C C . MET A 1 92 ? 0.928 0.705 7.668 1.00 88.69 92 MET A C 1
ATOM 717 O O . MET A 1 92 ? 0.383 0.193 6.691 1.00 88.69 92 MET A O 1
ATOM 721 N N . GLN A 1 93 ? 0.319 1.540 8.496 1.00 89.75 93 GLN A N 1
ATOM 722 C CA . GLN A 1 93 ? -1.007 2.067 8.274 1.00 89.75 93 GLN A CA 1
ATOM 723 C C . GLN A 1 93 ? -0.955 3.312 7.380 1.00 89.75 93 GLN A C 1
ATOM 725 O O . GLN A 1 93 ? -0.186 4.234 7.643 1.00 89.75 93 GLN A O 1
ATOM 730 N N . HIS A 1 94 ? -1.844 3.368 6.394 1.00 89.00 94 HIS A N 1
ATOM 731 C CA . HIS A 1 94 ? -2.065 4.503 5.508 1.00 89.00 94 HIS A CA 1
ATOM 732 C C . HIS A 1 94 ? -3.535 4.894 5.529 1.00 89.00 94 HIS A C 1
ATOM 734 O O . HIS A 1 94 ? -4.418 4.064 5.325 1.00 89.00 94 HIS A O 1
ATOM 740 N N . SER A 1 95 ? -3.802 6.175 5.732 1.00 87.50 95 SER A N 1
ATOM 741 C CA . SER A 1 95 ? -5.149 6.732 5.682 1.00 87.50 95 SER A CA 1
ATOM 742 C C . SER A 1 95 ? -5.116 8.037 4.915 1.00 87.50 95 SER A C 1
ATOM 744 O O . SER A 1 95 ? -4.139 8.771 5.026 1.00 87.50 95 SER A O 1
ATOM 746 N N . ASN A 1 96 ? -6.195 8.352 4.201 1.00 84.94 96 ASN A N 1
ATOM 747 C CA . ASN A 1 96 ? -6.259 9.522 3.327 1.00 84.94 96 ASN A CA 1
ATOM 748 C C . ASN A 1 96 ? -5.199 9.499 2.199 1.00 84.94 96 ASN A C 1
ATOM 750 O O . ASN A 1 96 ? -4.705 10.533 1.756 1.00 84.94 96 ASN A O 1
ATOM 754 N N . ASN A 1 97 ? -4.847 8.301 1.726 1.00 87.12 97 ASN A N 1
ATOM 755 C CA . ASN A 1 97 ? -3.926 8.096 0.612 1.00 87.12 97 ASN A CA 1
ATOM 756 C C . ASN A 1 97 ? -4.660 7.507 -0.596 1.00 87.12 97 ASN A C 1
ATOM 758 O O . ASN A 1 97 ? -5.623 6.752 -0.455 1.00 87.12 97 ASN A O 1
ATOM 762 N N . VAL A 1 98 ? -4.159 7.839 -1.783 1.00 89.56 98 VAL A N 1
ATOM 763 C CA . VAL A 1 98 ? -4.444 7.136 -3.037 1.00 89.56 98 VAL A CA 1
ATOM 764 C C . VAL A 1 98 ? -3.271 6.212 -3.350 1.00 89.56 98 VAL A C 1
ATOM 766 O O . VAL A 1 98 ? -2.127 6.545 -3.027 1.00 89.56 98 VAL A O 1
ATOM 769 N N . PHE A 1 99 ? -3.533 5.071 -3.976 1.00 92.62 99 PHE A N 1
ATOM 770 C CA . PHE A 1 99 ? -2.507 4.093 -4.317 1.00 92.62 99 PHE A CA 1
ATOM 771 C C . PHE A 1 99 ? -2.585 3.731 -5.794 1.00 92.62 99 PHE A C 1
ATOM 773 O O . PHE A 1 99 ? -3.667 3.485 -6.326 1.00 92.62 99 PHE A O 1
ATOM 780 N N . TYR A 1 100 ? -1.428 3.686 -6.442 1.00 93.94 100 TYR A N 1
ATOM 781 C CA . TYR A 1 100 ? -1.258 3.244 -7.817 1.00 93.94 100 TYR A CA 1
ATOM 782 C C . TYR A 1 100 ? -0.875 1.765 -7.806 1.00 93.94 100 TYR A C 1
ATOM 784 O O . TYR A 1 100 ? 0.194 1.445 -7.282 1.00 93.94 100 TYR A O 1
ATOM 792 N N . PRO A 1 101 ? -1.698 0.860 -8.361 1.00 95.50 101 PRO A N 1
ATOM 793 C CA . PRO A 1 101 ? -1.287 -0.524 -8.561 1.00 95.50 101 PRO A CA 1
ATOM 794 C C . PRO A 1 101 ? -0.016 -0.586 -9.405 1.00 95.50 101 PRO A C 1
ATOM 796 O O . PRO A 1 101 ? 0.101 0.157 -10.385 1.00 95.50 101 PRO A O 1
ATOM 799 N N . LEU A 1 102 ? 0.925 -1.446 -9.016 1.00 96.62 102 LEU A N 1
ATOM 800 C CA . LEU A 1 102 ? 2.083 -1.763 -9.846 1.00 96.62 102 LEU A CA 1
ATOM 801 C C . LEU A 1 102 ? 1.671 -2.724 -10.964 1.00 96.62 102 LEU A C 1
ATOM 803 O O . LEU A 1 102 ? 0.828 -3.600 -10.761 1.00 96.62 102 LEU A O 1
ATOM 807 N N . ASN A 1 103 ? 2.252 -2.553 -12.147 1.00 96.19 103 ASN A N 1
ATOM 808 C CA . ASN A 1 103 ? 2.084 -3.509 -13.238 1.00 96.19 103 ASN A CA 1
ATOM 809 C C . ASN A 1 103 ? 2.963 -4.761 -13.002 1.00 96.19 103 ASN A C 1
ATOM 811 O O . ASN A 1 103 ? 3.850 -4.724 -12.150 1.00 96.19 103 ASN A O 1
ATOM 815 N N . PRO A 1 104 ? 2.742 -5.875 -13.726 1.00 96.81 104 PRO A N 1
ATOM 816 C CA . PRO A 1 104 ? 3.491 -7.112 -13.497 1.00 96.81 104 PRO A CA 1
ATOM 817 C C . PRO A 1 104 ? 5.016 -6.959 -13.588 1.00 96.81 104 PRO A C 1
ATOM 819 O O . PRO A 1 104 ? 5.722 -7.513 -12.751 1.00 96.81 104 PRO A O 1
ATOM 822 N N . ASP A 1 105 ? 5.522 -6.169 -14.537 1.00 97.31 105 ASP A N 1
ATOM 823 C CA . ASP A 1 105 ? 6.964 -5.961 -14.711 1.00 97.31 105 ASP A CA 1
ATOM 824 C C . ASP A 1 105 ? 7.558 -5.174 -13.530 1.00 97.31 105 ASP A C 1
ATOM 826 O O . ASP A 1 105 ? 8.598 -5.536 -12.985 1.00 97.31 105 ASP A O 1
ATOM 830 N N . GLU A 1 106 ? 6.861 -4.130 -13.072 1.00 96.62 106 GLU A N 1
ATOM 831 C CA . GLU A 1 106 ? 7.218 -3.362 -11.874 1.00 96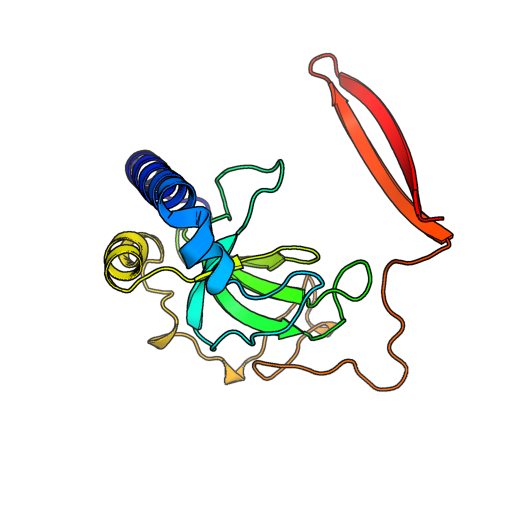.62 106 GLU A CA 1
ATOM 832 C C . GLU A 1 106 ? 7.194 -4.246 -10.619 1.00 96.62 106 GLU A C 1
ATOM 834 O O . GLU A 1 106 ? 8.057 -4.103 -9.753 1.00 96.62 106 GLU A O 1
ATOM 839 N N . VAL A 1 107 ? 6.230 -5.172 -10.518 1.00 96.69 107 VAL A N 1
ATOM 840 C CA . VAL A 1 107 ? 6.146 -6.133 -9.410 1.00 96.69 107 VAL A CA 1
ATOM 841 C C . VAL A 1 107 ? 7.391 -7.006 -9.367 1.00 96.69 107 VAL A C 1
ATOM 843 O O . VAL A 1 107 ? 8.041 -7.060 -8.325 1.00 96.69 107 VAL A O 1
ATOM 846 N N . GLU A 1 108 ? 7.762 -7.641 -10.478 1.00 95.62 108 GLU A N 1
ATOM 847 C CA . GLU A 1 108 ? 8.944 -8.508 -10.530 1.00 95.62 108 GLU A CA 1
ATOM 848 C C . GLU A 1 108 ? 10.226 -7.777 -10.108 1.00 95.62 108 GLU A C 1
ATOM 850 O O . GLU A 1 108 ? 11.055 -8.348 -9.399 1.00 95.62 108 GLU A O 1
ATOM 855 N N . LEU A 1 109 ? 10.352 -6.490 -10.446 1.00 94.44 109 LEU A N 1
ATOM 856 C CA . LEU A 1 109 ? 11.492 -5.667 -10.038 1.00 94.44 109 LEU A CA 1
ATOM 857 C C . LEU A 1 109 ? 11.510 -5.360 -8.534 1.00 94.44 109 LEU A C 1
ATOM 859 O O . LEU A 1 109 ? 12.585 -5.317 -7.938 1.00 94.44 109 LEU A O 1
ATOM 863 N N . VAL A 1 110 ? 10.353 -5.140 -7.898 1.00 92.00 110 VAL A N 1
ATOM 864 C CA . VAL A 1 110 ? 10.305 -4.772 -6.468 1.00 92.00 110 VAL A CA 1
ATOM 865 C C . VAL A 1 110 ? 10.316 -5.978 -5.527 1.00 92.00 110 VAL A C 1
ATOM 867 O O . VAL A 1 110 ? 10.704 -5.830 -4.368 1.00 92.00 110 VAL A O 1
ATOM 870 N N . ARG A 1 111 ? 9.910 -7.169 -5.989 1.00 92.38 111 ARG A N 1
ATOM 871 C CA . ARG A 1 111 ? 9.830 -8.398 -5.172 1.00 92.38 111 ARG A CA 1
ATOM 872 C C . ARG A 1 111 ? 11.099 -8.708 -4.363 1.00 92.38 111 ARG A C 1
ATOM 874 O O . ARG A 1 111 ? 10.949 -9.001 -3.175 1.00 92.38 111 ARG A O 1
ATOM 881 N N . PRO A 1 112 ? 12.328 -8.612 -4.913 1.00 90.19 112 PRO A N 1
ATOM 882 C CA . PRO A 1 112 ? 13.549 -8.935 -4.168 1.00 90.19 112 PRO A CA 1
ATOM 883 C C . PRO A 1 112 ? 13.734 -8.112 -2.884 1.00 90.19 112 PRO A C 1
ATOM 885 O O . PRO A 1 112 ? 14.353 -8.575 -1.927 1.00 90.19 112 PRO A O 1
ATOM 888 N N . PHE A 1 113 ? 13.148 -6.913 -2.818 1.00 88.81 113 PHE A N 1
ATOM 889 C CA . PHE A 1 113 ? 13.271 -6.009 -1.673 1.00 88.81 113 PHE A CA 1
ATOM 890 C C . PHE A 1 113 ? 12.341 -6.362 -0.498 1.00 88.81 113 PHE A C 1
ATOM 892 O O . PHE A 1 113 ? 12.365 -5.686 0.534 1.00 88.81 113 PHE A O 1
ATOM 899 N N . PHE A 1 114 ? 11.536 -7.422 -0.622 1.00 88.12 114 PHE A N 1
ATOM 900 C CA . PHE A 1 114 ? 10.664 -7.936 0.441 1.00 88.12 114 PHE A CA 1
ATOM 901 C C . PHE A 1 114 ? 11.252 -9.151 1.172 1.00 88.12 114 PHE A C 1
ATOM 903 O O . PHE A 1 114 ? 10.642 -9.633 2.131 1.00 88.12 114 PHE A O 1
ATOM 910 N N . ALA A 1 115 ? 12.439 -9.622 0.763 1.00 84.19 115 ALA A N 1
ATOM 911 C CA . ALA A 1 115 ? 13.014 -10.883 1.230 1.00 84.19 115 ALA A CA 1
ATOM 912 C C . ALA A 1 115 ? 11.964 -12.013 1.134 1.00 84.19 115 ALA A C 1
ATOM 914 O O . ALA A 1 115 ? 11.313 -12.155 0.102 1.00 84.19 115 ALA A O 1
ATOM 915 N N . ASP A 1 116 ? 11.741 -12.771 2.210 1.00 84.06 116 ASP A N 1
ATOM 916 C CA . ASP A 1 116 ? 10.760 -13.866 2.223 1.00 84.06 116 ASP A CA 1
ATOM 917 C C . ASP A 1 116 ? 9.309 -13.398 2.433 1.00 84.06 116 ASP A C 1
ATOM 919 O O . ASP A 1 116 ? 8.371 -14.197 2.337 1.00 84.06 116 ASP A O 1
ATOM 923 N N . ARG A 1 117 ? 9.091 -12.107 2.723 1.00 88.00 117 ARG A N 1
ATOM 924 C CA . ARG A 1 117 ? 7.781 -11.568 3.108 1.00 88.00 117 ARG A CA 1
ATOM 925 C C . ARG A 1 117 ? 6.964 -11.103 1.906 1.00 88.00 117 ARG A C 1
ATOM 927 O O . ARG A 1 117 ? 6.598 -9.932 1.769 1.00 88.00 117 ARG A O 1
ATOM 934 N N . LEU A 1 118 ? 6.690 -12.064 1.037 1.00 93.38 118 LEU A N 1
ATOM 935 C CA . LEU A 1 118 ? 5.823 -11.918 -0.124 1.00 93.38 118 LEU A CA 1
ATOM 936 C C . LEU A 1 118 ? 4.370 -12.282 0.230 1.00 93.38 118 LEU A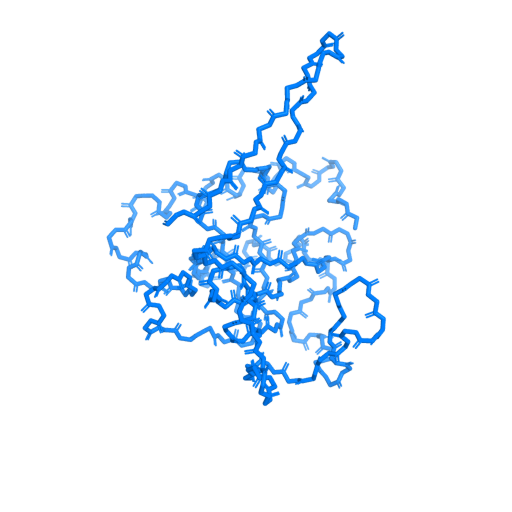 C 1
ATOM 938 O O . LEU A 1 118 ? 4.157 -13.085 1.143 1.00 93.38 118 LEU A O 1
ATOM 942 N N . PRO A 1 119 ? 3.370 -11.731 -0.483 1.00 94.88 119 PRO A N 1
ATOM 943 C CA . PRO A 1 119 ? 1.961 -11.998 -0.201 1.00 94.88 119 PRO A CA 1
ATOM 944 C C . PRO A 1 119 ? 1.598 -13.483 -0.175 1.00 94.88 119 PRO A C 1
ATOM 946 O O . PRO A 1 119 ? 0.841 -13.911 0.689 1.00 94.88 119 PRO A O 1
ATOM 949 N N . GLU A 1 120 ? 2.151 -14.283 -1.091 1.00 94.62 120 GLU A N 1
ATOM 950 C CA . GLU A 1 120 ? 1.876 -15.721 -1.166 1.00 94.62 120 GLU A CA 1
ATOM 951 C C . GLU A 1 120 ? 2.414 -16.525 0.029 1.00 94.62 120 GLU A C 1
ATOM 953 O O . GLU A 1 120 ? 1.974 -17.651 0.258 1.00 94.62 120 GLU A O 1
ATOM 958 N N . ASN A 1 121 ? 3.335 -15.943 0.802 1.00 92.94 121 ASN A N 1
ATOM 959 C CA . ASN A 1 121 ? 3.925 -16.553 1.992 1.00 92.94 121 ASN A CA 1
ATOM 960 C C . ASN A 1 121 ? 3.281 -16.046 3.295 1.00 92.94 121 ASN A C 1
ATOM 962 O O . ASN A 1 121 ? 3.634 -16.517 4.378 1.00 92.94 121 ASN A O 1
ATOM 966 N N . GLU A 1 122 ? 2.373 -15.069 3.226 1.00 92.44 122 GLU A N 1
ATOM 967 C CA . GLU A 1 122 ? 1.787 -14.435 4.405 1.00 92.44 122 GLU A CA 1
ATOM 968 C C . GLU A 1 122 ? 0.560 -15.214 4.917 1.00 92.44 122 GLU A C 1
ATOM 970 O O . GLU A 1 122 ? -0.369 -15.546 4.182 1.00 92.44 122 GLU A O 1
ATOM 975 N N . ASP A 1 123 ? 0.529 -15.475 6.227 1.00 92.50 123 ASP A N 1
ATOM 976 C CA . ASP A 1 123 ? -0.612 -16.100 6.903 1.00 92.50 123 ASP A CA 1
ATOM 977 C C . ASP A 1 123 ? -1.651 -15.045 7.320 1.00 92.50 123 ASP A C 1
ATOM 979 O O . ASP A 1 123 ? -1.686 -14.572 8.462 1.00 92.50 123 ASP A O 1
ATOM 983 N N . PHE A 1 124 ? -2.537 -14.697 6.383 1.00 92.94 124 PHE A N 1
ATOM 984 C CA . PHE A 1 124 ? -3.611 -13.719 6.593 1.00 92.94 124 PHE A CA 1
ATOM 985 C C . PHE A 1 124 ? -4.625 -14.121 7.680 1.00 92.94 124 PHE A C 1
ATOM 987 O O . PHE A 1 124 ? -5.382 -13.272 8.161 1.00 92.94 124 PHE A O 1
ATOM 994 N N . SER A 1 125 ? -4.652 -15.392 8.106 1.00 92.62 125 SER A N 1
ATOM 995 C CA . SER A 1 125 ? -5.605 -15.876 9.116 1.00 92.62 125 SER A CA 1
ATOM 996 C C . SER A 1 125 ? -5.322 -15.335 10.521 1.00 92.62 125 SER A C 1
ATOM 998 O O . SER A 1 125 ? -6.219 -15.288 11.363 1.00 92.62 125 SER A O 1
ATOM 1000 N N . ARG A 1 126 ? -4.096 -14.860 10.776 1.00 91.94 126 ARG A N 1
ATOM 1001 C CA . ARG A 1 126 ? -3.687 -14.307 12.079 1.00 91.94 126 ARG A CA 1
ATOM 1002 C C . ARG A 1 126 ? -4.239 -12.909 12.345 1.00 91.94 126 ARG A C 1
ATOM 1004 O O . ARG A 1 126 ? -4.226 -12.457 13.495 1.00 91.94 126 ARG A O 1
ATOM 1011 N N . GLY A 1 127 ? -4.697 -12.221 11.301 1.00 93.56 127 GLY A N 1
ATOM 1012 C CA . GLY A 1 127 ? -5.091 -10.821 11.373 1.00 93.56 127 GLY A CA 1
ATOM 1013 C C . GLY A 1 127 ? -3.926 -9.878 11.694 1.00 93.56 127 GLY A C 1
ATOM 1014 O O . GLY A 1 127 ? -2.801 -10.294 11.981 1.00 93.56 127 GLY A O 1
ATOM 1015 N N . TYR A 1 128 ? -4.219 -8.581 11.675 1.00 93.88 128 TYR A N 1
ATOM 1016 C CA . TYR A 1 128 ? -3.218 -7.522 11.813 1.00 93.88 128 TYR A CA 1
ATOM 1017 C C . TYR A 1 128 ? -3.554 -6.569 12.952 1.00 93.88 128 TYR A C 1
ATOM 1019 O O . TYR A 1 128 ? -4.720 -6.217 13.144 1.00 93.88 128 TYR A O 1
ATOM 1027 N N . THR A 1 129 ? -2.529 -6.133 13.685 1.00 90.56 129 THR A N 1
ATOM 1028 C CA . THR A 1 129 ? -2.619 -5.150 14.774 1.00 90.56 129 THR A CA 1
ATOM 1029 C C . THR A 1 129 ? -2.111 -3.779 14.329 1.00 90.56 129 THR A C 1
ATOM 1031 O O . THR A 1 129 ? -1.244 -3.657 13.467 1.00 90.56 129 THR A O 1
ATOM 1034 N N . LEU A 1 130 ? -2.650 -2.736 14.953 1.00 81.50 130 LEU A N 1
ATOM 1035 C CA . LEU A 1 130 ? -2.248 -1.338 14.847 1.00 81.50 130 LEU A CA 1
ATOM 1036 C C . LEU A 1 130 ? -1.754 -0.865 16.224 1.00 81.50 130 LEU A C 1
ATOM 1038 O O . LEU A 1 130 ? -2.501 -0.299 17.019 1.00 81.50 130 LEU A O 1
ATOM 1042 N N . GLY A 1 131 ? -0.488 -1.144 16.534 1.00 78.44 131 GLY A N 1
ATOM 1043 C CA . GLY A 1 131 ? 0.180 -0.693 17.764 1.00 78.44 131 GLY A CA 1
ATOM 1044 C C . GLY A 1 131 ? -0.097 -1.523 19.027 1.00 78.44 131 GLY A C 1
ATOM 1045 O O . GLY A 1 131 ? 0.784 -1.605 19.878 1.00 78.44 131 GLY A O 1
ATOM 1046 N N . SER A 1 132 ? -1.258 -2.177 19.150 1.00 84.75 132 SER A N 1
ATOM 1047 C CA . SER A 1 132 ? -1.572 -3.077 20.277 1.00 84.75 132 SER A CA 1
ATOM 1048 C C . SER A 1 132 ? -2.418 -4.288 19.865 1.00 84.75 132 SER A C 1
ATOM 1050 O O . SER A 1 132 ? -3.124 -4.250 18.858 1.00 84.75 132 SER A O 1
ATOM 1052 N N . GLU A 1 133 ? -2.384 -5.364 20.658 1.00 88.94 133 GLU A N 1
ATOM 1053 C CA . GLU A 1 133 ? -3.168 -6.588 20.406 1.00 88.94 133 GLU A CA 1
ATOM 1054 C C . GLU A 1 133 ? -4.684 -6.353 20.381 1.00 88.94 133 GLU A C 1
ATOM 1056 O O . GLU A 1 133 ? -5.393 -6.987 19.606 1.00 88.94 133 GLU A O 1
ATOM 1061 N N . GLU A 1 134 ? -5.186 -5.387 21.150 1.00 87.62 134 GLU A N 1
ATOM 1062 C CA . GLU A 1 134 ? -6.613 -5.028 21.193 1.00 87.62 134 GLU A CA 1
ATOM 1063 C C . GLU A 1 134 ? -7.144 -4.514 19.848 1.00 87.62 134 GLU A C 1
ATOM 1065 O O . GLU A 1 134 ? -8.341 -4.554 1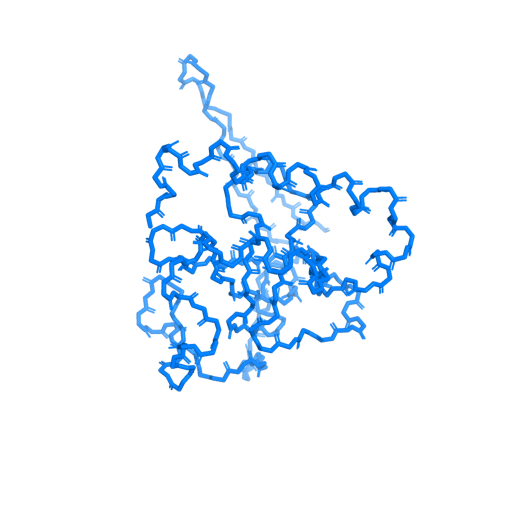9.582 1.00 87.62 134 GLU A O 1
ATOM 1070 N N . THR A 1 135 ? -6.252 -4.043 18.977 1.00 87.56 135 THR A N 1
ATOM 1071 C CA . THR A 1 135 ? -6.610 -3.533 17.647 1.00 87.56 135 THR A CA 1
ATOM 1072 C C . THR A 1 135 ? -6.551 -4.602 16.557 1.00 87.56 135 THR A C 1
ATOM 1074 O O . THR A 1 135 ? -6.682 -4.264 15.372 1.00 87.56 135 THR A O 1
ATOM 1077 N N . ARG A 1 136 ? -6.310 -5.870 16.925 1.00 93.94 136 ARG A N 1
ATOM 1078 C CA . ARG A 1 136 ? -6.235 -6.990 15.986 1.00 93.94 136 ARG A CA 1
ATOM 1079 C C . ARG A 1 136 ? -7.545 -7.119 15.219 1.00 93.94 136 ARG A C 1
ATOM 1081 O O . ARG A 1 136 ? -8.612 -7.230 15.812 1.00 93.94 136 ARG A O 1
ATOM 1088 N N . ALA A 1 137 ? -7.448 -7.134 13.896 1.00 94.38 137 ALA A N 1
ATOM 1089 C CA . ALA A 1 137 ? -8.595 -7.327 13.021 1.00 94.38 137 ALA A CA 1
ATOM 1090 C C . ALA A 1 137 ? -8.313 -8.439 12.010 1.00 94.38 137 ALA A C 1
ATOM 1092 O O . ALA A 1 137 ? -7.189 -8.567 11.513 1.00 94.38 137 ALA A O 1
ATOM 1093 N N . PHE A 1 138 ? -9.341 -9.230 11.714 1.00 95.69 138 PHE A N 1
ATOM 1094 C CA . PHE A 1 138 ? -9.269 -10.416 10.865 1.00 95.69 138 PHE A CA 1
ATOM 1095 C C . PHE A 1 138 ? -10.030 -10.190 9.562 1.00 95.69 138 PHE A C 1
ATOM 1097 O O . PHE A 1 138 ? -11.089 -9.568 9.562 1.00 95.69 138 PHE A O 1
ATOM 1104 N N . GLY A 1 139 ? -9.500 -10.733 8.467 1.00 95.94 139 GLY A N 1
ATOM 1105 C CA . GLY A 1 139 ? -10.045 -10.541 7.126 1.00 95.94 139 GLY A CA 1
ATOM 1106 C C . GLY A 1 139 ? -9.305 -9.472 6.323 1.00 95.94 139 GLY A C 1
ATOM 1107 O O . GLY A 1 139 ? -8.392 -8.805 6.819 1.00 95.94 139 GLY A O 1
ATOM 1108 N N . PHE A 1 140 ? -9.691 -9.359 5.053 1.00 96.69 140 PHE A N 1
ATOM 1109 C CA . PHE A 1 140 ? -9.071 -8.450 4.095 1.00 96.69 140 PHE A CA 1
ATOM 1110 C C . PHE A 1 140 ? -9.793 -7.102 4.043 1.00 96.69 140 PHE A C 1
ATOM 1112 O O . PHE A 1 140 ? -9.219 -6.107 4.469 1.00 96.69 140 PHE A O 1
ATOM 1119 N N . LEU A 1 141 ? -11.041 -7.073 3.567 1.00 95.12 141 LEU A N 1
ATOM 1120 C CA . LEU A 1 141 ? -11.906 -5.894 3.617 1.00 95.12 141 LEU A CA 1
ATOM 1121 C C . LEU A 1 141 ? -12.760 -5.976 4.881 1.00 95.12 141 LEU A C 1
ATOM 1123 O O . LEU A 1 141 ? -13.495 -6.945 5.062 1.00 95.12 141 LEU A O 1
ATOM 1127 N N . ILE A 1 142 ? -12.627 -4.988 5.760 1.00 94.56 142 ILE A N 1
ATOM 1128 C CA . ILE A 1 142 ? -13.281 -4.981 7.071 1.00 94.56 142 ILE A CA 1
ATOM 1129 C C . ILE A 1 142 ? -14.164 -3.748 7.178 1.00 94.56 142 ILE A C 1
ATOM 1131 O O . ILE A 1 142 ? -13.658 -2.625 7.181 1.00 94.56 142 ILE A O 1
ATOM 1135 N N . ASP A 1 143 ? -15.470 -3.962 7.292 1.00 93.12 143 ASP A N 1
ATOM 1136 C CA . ASP A 1 143 ? -16.428 -2.890 7.543 1.00 93.12 143 ASP A CA 1
ATOM 1137 C C . ASP A 1 143 ? -16.216 -2.255 8.928 1.00 93.12 143 ASP A C 1
ATOM 1139 O O . ASP A 1 143 ? -15.691 -2.902 9.845 1.00 93.12 143 ASP A O 1
ATOM 1143 N N . PRO A 1 144 ? -16.607 -0.982 9.114 1.00 90.25 144 PRO A N 1
ATOM 1144 C CA . PRO A 1 144 ? -16.669 -0.389 10.440 1.00 90.25 144 PRO A CA 1
ATOM 1145 C C . PRO A 1 144 ? -17.540 -1.236 11.377 1.00 90.25 144 PRO A C 1
ATOM 1147 O O . PRO A 1 144 ? -18.612 -1.686 10.964 1.00 90.25 144 PRO A O 1
ATOM 1150 N N . PRO A 1 145 ? -17.130 -1.434 12.642 1.00 87.44 145 PRO A N 1
ATOM 1151 C CA . PRO A 1 145 ? -18.013 -2.040 13.627 1.00 87.44 145 PRO A CA 1
ATOM 1152 C C . PRO A 1 145 ? -19.268 -1.179 13.828 1.00 87.44 145 PRO A C 1
ATOM 1154 O O . PRO A 1 145 ? -19.276 0.025 13.556 1.00 87.44 145 PRO A O 1
ATOM 1157 N N . GLU A 1 146 ? -20.338 -1.792 14.327 1.00 87.56 146 GLU A N 1
ATOM 1158 C CA . GLU A 1 146 ? -21.567 -1.067 14.643 1.00 87.56 146 GLU A CA 1
ATOM 1159 C C . GLU A 1 146 ? -21.284 0.082 15.627 1.00 87.56 146 GLU A C 1
ATOM 1161 O O . GLU A 1 146 ? -20.563 -0.085 16.612 1.00 87.56 146 GLU A O 1
ATOM 1166 N N . GLY A 1 147 ? -21.823 1.269 15.332 1.00 82.50 147 GLY A N 1
ATOM 1167 C CA . GLY A 1 147 ? -21.593 2.474 16.134 1.00 82.50 147 GLY A CA 1
ATOM 1168 C C . GLY A 1 147 ? -20.212 3.116 15.958 1.00 82.50 147 GLY A C 1
ATOM 1169 O O . GLY A 1 147 ? -19.858 3.993 16.740 1.00 82.50 147 GLY A O 1
ATOM 1170 N N . PHE A 1 148 ? -19.420 2.706 14.960 1.00 81.75 148 PHE A N 1
ATOM 1171 C CA . PHE A 1 148 ? -18.132 3.340 14.679 1.00 81.75 148 PHE A CA 1
ATOM 1172 C C . PHE A 1 148 ? -18.295 4.809 14.267 1.00 81.75 148 PHE A C 1
ATOM 1174 O O . PHE A 1 148 ? -18.942 5.125 13.269 1.00 81.75 148 PHE A O 1
ATOM 1181 N N . GLU A 1 149 ? -17.631 5.699 15.000 1.00 79.06 149 GLU A N 1
ATOM 1182 C CA . GLU A 1 149 ? -17.542 7.118 14.668 1.00 79.06 149 GLU A CA 1
ATOM 1183 C C . GLU A 1 149 ? -16.256 7.403 13.883 1.00 79.06 149 GLU A C 1
ATOM 1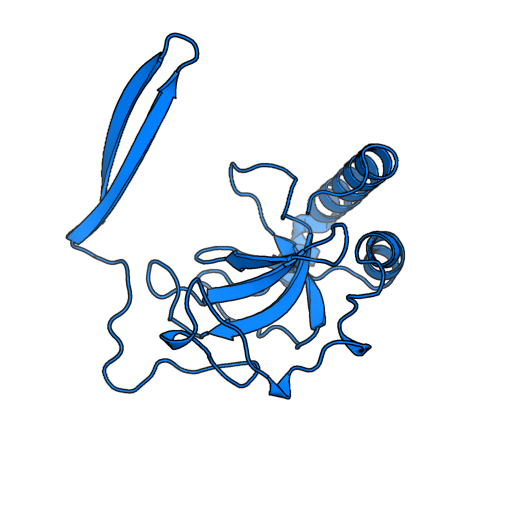185 O O . GLU A 1 149 ? -15.144 7.072 14.310 1.00 79.06 149 GLU A O 1
ATOM 1190 N N . THR A 1 150 ? -16.395 8.037 12.718 1.00 71.00 150 THR A N 1
ATOM 1191 C CA . THR A 1 150 ? -15.255 8.387 11.867 1.00 71.00 150 THR A CA 1
ATOM 1192 C C . THR A 1 150 ? -14.321 9.359 12.575 1.00 71.00 150 THR A C 1
ATOM 1194 O O . THR A 1 150 ? -14.736 10.403 13.077 1.00 71.00 150 THR A O 1
ATOM 1197 N N . ARG A 1 151 ? -13.022 9.053 12.566 1.00 65.25 151 ARG A N 1
ATOM 1198 C CA . ARG A 1 151 ? -11.994 9.961 13.083 1.00 65.25 151 ARG A CA 1
ATOM 1199 C C . ARG A 1 151 ? -11.703 11.041 12.043 1.00 65.25 151 ARG A C 1
ATOM 1201 O O . ARG A 1 151 ? -11.132 10.740 11.000 1.00 65.25 151 ARG A O 1
ATOM 1208 N N . GLY A 1 152 ? -12.042 12.293 12.333 1.00 60.88 152 GLY A N 1
ATOM 1209 C CA . GLY A 1 152 ? -11.914 13.411 11.387 1.00 60.88 152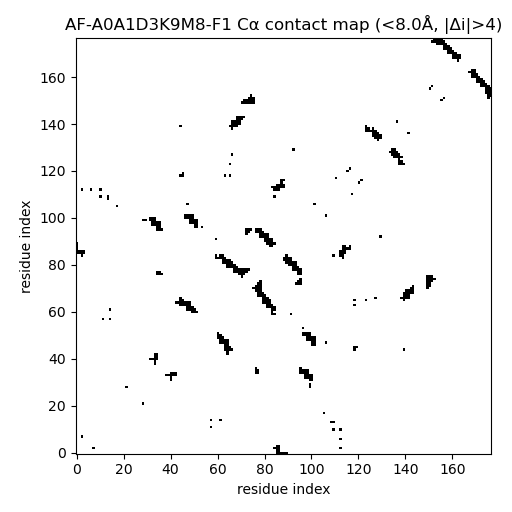 GLY A CA 1
ATOM 1210 C C . GLY A 1 152 ? -13.277 13.897 10.885 1.00 60.88 152 GLY A C 1
ATOM 1211 O O . GLY A 1 152 ? -14.210 13.109 10.794 1.00 60.88 152 GLY A O 1
ATOM 1212 N N . GLY A 1 153 ? -13.391 15.192 10.586 1.00 59.56 153 GLY A N 1
ATOM 1213 C CA . GLY A 1 153 ? -14.653 15.871 10.263 1.00 59.56 153 GLY A CA 1
ATOM 1214 C C . GLY A 1 153 ? -14.689 17.283 10.853 1.00 59.56 153 GLY A C 1
ATOM 1215 O O . GLY A 1 153 ? -13.696 17.714 11.441 1.00 59.56 153 GLY A O 1
ATOM 1216 N N . GLU A 1 154 ? -15.809 17.993 10.708 1.00 54.38 154 GLU A N 1
ATOM 1217 C CA . GLU A 1 154 ? -16.018 19.309 11.330 1.00 54.38 154 GLU A CA 1
ATOM 1218 C C . GLU A 1 154 ? -15.754 19.223 12.849 1.00 54.38 154 GLU A C 1
ATOM 1220 O O . GLU A 1 154 ? -16.297 18.373 13.555 1.00 54.38 154 GLU A O 1
ATOM 1225 N N . GLY A 1 155 ? -14.832 20.048 13.347 1.00 57.09 155 GLY A N 1
ATOM 1226 C CA . GLY A 1 155 ? -14.361 20.044 14.734 1.00 57.09 155 GLY A CA 1
ATOM 1227 C C . GLY A 1 155 ? -13.155 19.141 15.028 1.00 57.09 155 GLY A C 1
ATOM 1228 O O . GLY A 1 155 ? -12.594 19.225 16.127 1.00 57.09 155 GLY A O 1
ATOM 1229 N N . ALA A 1 156 ? -12.695 18.319 14.077 1.00 64.62 156 ALA A N 1
ATOM 1230 C CA . ALA A 1 156 ? -11.478 17.529 14.245 1.00 64.62 156 ALA A CA 1
ATOM 1231 C C . ALA A 1 156 ? -10.240 18.431 14.344 1.00 64.62 156 ALA A C 1
ATOM 1233 O O . ALA A 1 156 ? -10.127 19.447 13.656 1.00 64.62 156 ALA A O 1
ATOM 1234 N N . ARG A 1 157 ? -9.291 18.043 15.202 1.00 66.06 157 ARG A N 1
ATOM 1235 C CA . ARG A 1 157 ? -8.070 18.810 15.470 1.00 66.06 157 ARG A CA 1
ATOM 1236 C C . ARG A 1 157 ? -6.843 17.982 15.139 1.00 66.06 157 ARG A C 1
ATOM 1238 O O . ARG A 1 157 ? -6.651 16.905 15.700 1.00 66.06 157 ARG A O 1
ATOM 1245 N N . MET A 1 158 ? -5.997 18.506 14.265 1.00 69.56 158 MET A N 1
ATOM 1246 C CA . MET A 1 158 ? -4.656 17.983 14.036 1.00 69.56 158 MET A CA 1
ATOM 1247 C C . MET A 1 158 ? -3.647 18.945 14.653 1.00 69.56 158 MET A C 1
ATOM 1249 O O . MET A 1 158 ? -3.709 20.151 14.427 1.00 69.56 158 MET A O 1
ATOM 1253 N N . ARG A 1 159 ? -2.723 18.405 15.450 1.00 79.38 159 ARG A N 1
ATOM 1254 C CA . ARG A 1 159 ? -1.665 19.170 16.109 1.00 79.38 159 ARG A CA 1
ATOM 1255 C C . ARG A 1 159 ? -0.321 18.710 15.566 1.00 79.38 159 ARG A C 1
ATOM 1257 O O . ARG A 1 159 ? 0.127 17.612 15.882 1.00 79.38 159 ARG A O 1
ATOM 1264 N N . MET A 1 160 ? 0.302 19.538 14.740 1.00 81.06 160 MET A N 1
ATOM 1265 C CA . MET A 1 160 ? 1.613 19.276 14.156 1.00 81.06 160 MET A CA 1
ATOM 1266 C C . MET A 1 160 ? 2.664 20.109 14.882 1.00 81.06 160 MET A C 1
ATOM 1268 O O . MET A 1 160 ? 2.467 21.301 15.099 1.00 81.06 160 MET A O 1
ATOM 1272 N N . THR A 1 161 ? 3.772 19.485 15.281 1.00 85.81 161 THR A N 1
ATOM 1273 C CA . THR A 1 161 ? 4.941 20.201 15.808 1.00 85.81 161 THR A CA 1
ATOM 1274 C C . THR A 1 161 ? 6.089 20.036 14.829 1.00 85.81 161 THR A C 1
ATOM 1276 O O . THR A 1 161 ? 6.568 18.922 14.634 1.00 85.81 161 THR A O 1
ATOM 1279 N N . THR A 1 162 ? 6.529 21.137 14.236 1.00 83.12 162 THR A N 1
ATOM 1280 C CA . THR A 1 162 ? 7.754 21.199 13.439 1.00 83.12 162 THR A CA 1
ATOM 1281 C C . THR A 1 162 ? 8.892 21.602 14.362 1.00 83.12 162 THR A C 1
ATOM 1283 O O . THR A 1 162 ? 8.738 22.541 15.144 1.00 83.12 162 THR A O 1
ATOM 1286 N N . ILE A 1 163 ? 10.004 20.872 14.312 1.00 86.44 163 ILE A N 1
ATOM 1287 C CA . ILE A 1 163 ? 11.229 21.217 15.035 1.00 86.44 163 ILE A CA 1
ATOM 1288 C C . ILE A 1 163 ? 12.264 21.607 13.986 1.00 86.44 163 ILE A C 1
ATOM 1290 O O . ILE A 1 163 ? 12.629 20.771 13.160 1.00 86.44 163 ILE A O 1
ATOM 1294 N N . ASP A 1 164 ? 12.698 22.861 14.006 1.00 85.94 164 ASP A N 1
ATOM 1295 C CA . ASP A 1 164 ? 13.693 23.374 13.068 1.00 85.94 164 ASP A CA 1
ATOM 1296 C C . ASP A 1 164 ? 15.113 22.946 13.476 1.00 85.94 164 ASP A C 1
ATOM 1298 O O . ASP A 1 164 ? 15.353 22.438 14.575 1.00 85.94 164 ASP A O 1
ATOM 1302 N N . ALA A 1 165 ? 16.083 23.135 12.576 1.00 81.88 165 ALA A N 1
ATOM 1303 C CA . ALA A 1 165 ? 17.472 22.706 12.780 1.00 81.88 165 ALA A CA 1
ATOM 1304 C C . ALA A 1 165 ? 18.163 23.386 13.980 1.00 81.88 165 ALA A C 1
ATOM 1306 O O . ALA A 1 165 ? 19.133 22.855 14.518 1.00 81.88 165 ALA A O 1
ATOM 1307 N N . ASP A 1 166 ? 17.658 24.542 14.414 1.00 89.38 166 ASP A N 1
ATOM 1308 C CA . ASP A 1 166 ? 18.106 25.265 15.608 1.00 89.38 166 ASP A CA 1
ATOM 1309 C C . ASP A 1 166 ? 17.405 24.800 16.903 1.00 89.38 166 ASP A C 1
ATOM 1311 O O . ASP A 1 166 ? 17.671 25.324 17.985 1.00 89.38 166 ASP A O 1
ATOM 1315 N N . GLY A 1 167 ? 16.520 23.803 16.808 1.00 79.81 167 GLY A N 1
ATOM 1316 C CA . GLY A 1 167 ? 15.741 23.263 17.918 1.00 79.81 167 GLY A CA 1
ATOM 1317 C C . GLY A 1 167 ? 14.494 24.076 18.270 1.00 79.81 167 GLY A C 1
ATOM 1318 O O . GLY A 1 167 ? 13.784 23.708 19.216 1.00 79.81 167 GLY A O 1
ATOM 1319 N N . SER A 1 168 ? 14.200 25.155 17.539 1.00 83.12 168 SER A N 1
ATOM 1320 C CA . SER A 1 168 ? 12.956 25.901 17.709 1.00 83.12 168 SER A CA 1
ATOM 1321 C C . SER A 1 168 ? 11.753 25.049 17.298 1.00 83.12 168 SER A C 1
ATOM 1323 O O . SER A 1 168 ? 11.856 24.125 16.491 1.00 83.12 168 SER A O 1
ATOM 1325 N N . LYS A 1 169 ? 10.608 25.291 17.947 1.00 90.00 169 LYS A N 1
ATOM 1326 C CA . LYS A 1 169 ? 9.396 24.486 17.772 1.00 90.00 169 LYS A CA 1
ATOM 1327 C C . LYS A 1 169 ? 8.266 25.359 17.270 1.00 90.00 169 LYS A C 1
ATOM 1329 O O . LYS A 1 169 ? 7.811 26.246 17.991 1.00 90.00 169 LYS A O 1
ATOM 1334 N N . THR A 1 170 ? 7.762 25.041 16.090 1.00 88.25 170 THR A N 1
ATOM 1335 C CA . THR A 1 170 ? 6.536 25.629 15.559 1.00 88.25 170 THR A CA 1
ATOM 1336 C C . THR A 1 170 ? 5.390 24.655 15.771 1.00 88.25 170 THR A C 1
ATOM 1338 O O . THR A 1 170 ? 5.443 23.508 15.333 1.00 88.25 170 THR A O 1
ATOM 1341 N N . LEU A 1 171 ? 4.348 25.112 16.463 1.00 85.31 171 LEU A N 1
ATOM 1342 C CA . LEU A 1 171 ? 3.121 24.353 16.656 1.00 85.31 171 LEU A CA 1
ATOM 1343 C C . LEU A 1 171 ? 2.055 24.860 15.686 1.00 85.31 171 LEU A C 1
ATOM 1345 O O . LEU A 1 171 ? 1.691 26.034 15.721 1.00 85.31 171 LEU A O 1
ATOM 1349 N N . THR A 1 172 ? 1.511 23.963 14.875 1.00 86.12 172 THR A N 1
ATOM 1350 C CA . THR A 1 172 ? 0.360 24.240 14.018 1.00 86.12 172 THR A CA 1
ATOM 1351 C C . THR A 1 172 ? -0.826 23.411 14.485 1.00 86.12 172 THR A C 1
ATOM 1353 O O . THR A 1 172 ? -0.767 22.181 14.515 1.00 86.12 172 THR A O 1
ATOM 1356 N N . GLU A 1 173 ? -1.904 24.094 14.866 1.00 78.44 173 GLU A N 1
ATOM 1357 C CA . GLU A 1 173 ? -3.200 23.476 15.132 1.00 78.44 173 GLU A CA 1
ATOM 1358 C C . GLU A 1 173 ? -4.116 23.714 13.936 1.00 78.44 173 GLU A C 1
ATOM 1360 O O . GLU A 1 173 ? -4.506 24.842 13.641 1.00 78.44 173 GLU A O 1
ATOM 1365 N N . THR A 1 174 ? -4.446 22.636 13.235 1.00 75.62 174 THR A N 1
ATOM 1366 C CA . THR A 1 174 ? -5.413 22.652 12.143 1.00 75.62 174 THR A CA 1
ATOM 1367 C C . THR A 1 174 ? -6.744 22.166 12.686 1.00 75.62 174 THR A C 1
ATOM 1369 O O . THR A 1 174 ? -6.855 21.028 13.150 1.00 75.62 174 THR A O 1
ATOM 1372 N N . VAL A 1 175 ? -7.747 23.039 12.634 1.00 71.94 175 VAL A N 1
ATOM 1373 C CA . VAL A 1 175 ? -9.141 22.684 12.893 1.00 71.94 175 VAL A CA 1
ATOM 1374 C C . VAL A 1 175 ? -9.821 22.517 11.547 1.00 71.94 175 VAL A C 1
ATOM 1376 O O . VAL A 1 175 ? -9.793 23.431 10.724 1.00 71.94 175 VAL A O 1
ATOM 1379 N N . PHE A 1 176 ? -10.401 21.346 11.326 1.00 65.44 176 PHE A N 1
ATOM 1380 C CA . PHE A 1 176 ? -11.227 21.104 10.153 1.00 65.4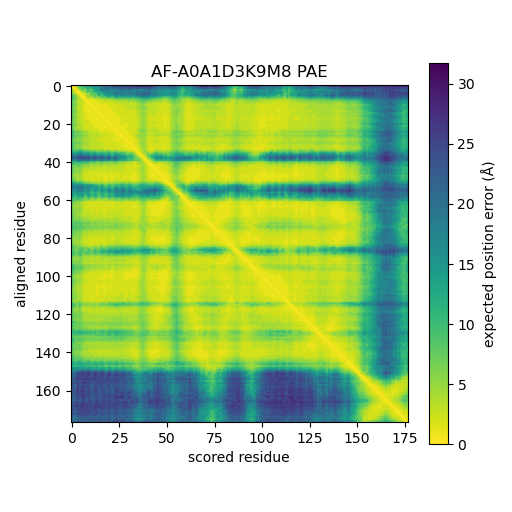4 176 PHE A CA 1
ATOM 1381 C C . PHE A 1 176 ? -12.605 21.696 10.450 1.00 65.44 176 PHE A C 1
ATOM 1383 O O . PHE A 1 176 ? -13.254 21.277 11.408 1.00 65.44 176 PHE A O 1
ATOM 1390 N N . LEU A 1 177 ? -12.966 22.741 9.705 1.00 62.81 177 LEU A N 1
ATOM 1391 C CA . LEU A 1 177 ? -14.272 23.400 9.740 1.00 62.81 177 LEU A CA 1
ATOM 1392 C C . LEU A 1 177 ? -15.159 22.806 8.649 1.00 62.81 177 LEU A C 1
ATOM 1394 O O . LEU A 1 177 ? -14.610 22.515 7.560 1.00 62.81 177 LEU A O 1
#

pLDDT: mean 84.41, std 12.2, range [44.62, 97.31]

Nearest PDB structures (foldseek):
  6ue6-assembly6_F  TM=5.213E-01  e=8.781E-01  Homo sapiens
  5lnl-assembly2_E  TM=1.667E-01  e=7.821E-01  Haemophilus influenzae
  7uve-assembly1_A  TM=2.844E-01  e=2.794E+00  Drosophila melanogaster
  4kc5-assembly1_B  TM=2.416E-01  e=1.758E+00  Mycetohabitans rhizoxinica
  4bg7-assembly1_A  TM=2.643E-01  e=7.917E+00  Tequintavirus T5

Secondary structure (DSSP, 8-state):
-PPPHHHHHHHHHHHHHHHHHHHHTHHHHHHT-EETTT--SPPPTT-EEEE---SS-STTSEEEEEEEETT-SGGG--EEEEEESSTT-EEEEEES-EEEEPPHHHHHHHGGGGTT--GGG--GGG-B-SSSGGG-B-SSEEPPPTTPPPS-STT-EEEEEEE-TTS-EEEEEEE--

Sequence (177 aa):
MPLDETNQAEFDELHTQIHEAIHADHEIRWMQTVGGFSGRRMPEQGMFVKTGPHGGSMRGSIGWVAQVRLKQGQFGSDNYILCHAGNGGWLMQHSNNVFYPLNPDEVELVRPFFADRLPENEDFSRGYTLGSEETRAFGFLIDPPEGFETRGGEGARMRMTTIDADGSKTLTETVFL